Protein 2I0M (pdb70)

Structure (mmCIF, N/CA/C/O backbone):
data_2I0M
#
_entry.id   2I0M
#
_cell.length_a   72.547
_cell.length_b   88.965
_cell.length_c   75.790
_cell.angle_alpha   90.00
_cell.angle_beta   90.00
_cell.angle_gamma   90.00
#
_symmetry.space_group_name_H-M   'C 2 2 21'
#
loop_
_entity.id
_entity.type
_entity.pdbx_description
1 polymer 'Phosphate transport system protein phoU'
2 non-polymer 'ZINC ION'
3 water water
#
loop_
_atom_site.group_PDB
_atom_site.id
_atom_site.type_symbol
_atom_site.label_atom_id
_atom_site.label_alt_id
_atom_site.label_comp_id
_atom_site.label_asym_id
_atom_site.label_entity_id
_atom_site.label_seq_id
_atom_site.pdbx_PDB_ins_code
_atom_site.Cartn_x
_atom_site.Cartn_y
_atom_site.Cartn_z
_atom_site.occupancy
_atom_site.B_iso_or_equiv
_atom_site.auth_seq_id
_atom_site.auth_comp_id
_atom_site.auth_asym_id
_atom_site.auth_atom_id
_atom_site.pdbx_PDB_model_num
ATOM 1 N N . GLN A 1 4 ? 13.869 28.515 42.745 1.00 50.71 4 GLN A N 1
ATOM 2 C CA . GLN A 1 4 ? 13.948 28.948 41.319 1.00 51.06 4 GLN A CA 1
ATOM 3 C C . GLN A 1 4 ? 15.046 29.986 41.111 1.00 50.92 4 GLN A C 1
ATOM 4 O O . GLN A 1 4 ? 15.934 29.797 40.272 1.00 51.19 4 GLN A O 1
ATOM 10 N N . PHE A 1 5 ? 14.984 31.074 41.880 1.00 50.57 5 PHE A N 1
ATOM 11 C CA . PHE A 1 5 ? 16.013 32.112 41.857 1.00 50.06 5 PHE A CA 1
ATOM 12 C C . PHE A 1 5 ? 17.336 31.563 42.391 1.00 49.60 5 PHE A C 1
ATOM 13 O O . PHE A 1 5 ? 18.389 31.766 41.780 1.00 49.20 5 PHE A O 1
ATOM 21 N N . ASP A 1 6 ? 17.262 30.858 43.524 1.00 49.21 6 ASP A N 1
ATOM 22 C CA . ASP A 1 6 ? 18.411 30.157 44.117 1.00 48.86 6 ASP A CA 1
ATOM 23 C C . ASP A 1 6 ? 19.047 29.156 43.156 1.00 48.46 6 ASP A C 1
ATOM 24 O O . ASP A 1 6 ? 20.276 29.019 43.123 1.00 47.99 6 ASP A O 1
ATOM 29 N N . LEU A 1 7 ? 18.205 28.471 42.378 1.00 47.98 7 LEU A N 1
ATOM 30 C CA . LEU A 1 7 ? 18.669 27.569 41.317 1.00 47.91 7 LEU A CA 1
ATOM 31 C C . LEU A 1 7 ? 19.336 28.354 40.179 1.00 47.51 7 LEU A C 1
ATOM 32 O O . LEU A 1 7 ? 20.346 27.922 39.625 1.00 47.38 7 LEU A O 1
ATOM 37 N N . GLU A 1 8 ? 18.767 29.511 39.857 1.00 47.48 8 GLU A N 1
ATOM 38 C CA . GLU A 1 8 ? 19.324 30.439 38.869 1.00 47.49 8 GLU A CA 1
ATOM 39 C C . GLU A 1 8 ? 20.695 31.017 39.267 1.00 47.00 8 GLU A C 1
ATOM 40 O O . GLU A 1 8 ? 21.608 31.105 38.437 1.00 46.97 8 GLU A O 1
ATOM 46 N N . LEU A 1 9 ? 20.826 31.415 40.531 1.00 46.18 9 LEU A N 1
ATOM 47 C CA . LEU A 1 9 ? 22.101 31.880 41.067 1.00 45.69 9 LEU A CA 1
ATOM 48 C C . LEU A 1 9 ? 23.142 30.773 41.002 1.00 45.42 9 LEU A C 1
ATOM 49 O O . LEU A 1 9 ? 24.261 30.985 40.539 1.00 45.62 9 LEU A O 1
ATOM 54 N N . HIS A 1 10 ? 22.753 29.595 41.474 1.00 44.95 10 HIS A N 1
ATOM 55 C CA . HIS A 1 10 ? 23.605 28.420 41.439 1.00 44.49 10 HIS A CA 1
ATOM 56 C C . HIS A 1 10 ? 24.100 28.138 40.025 1.00 44.38 10 HIS A C 1
ATOM 57 O O . HIS A 1 10 ? 25.277 27.840 39.825 1.00 44.05 10 HIS A O 1
ATOM 64 N N . GLU A 1 11 ? 23.196 28.235 39.051 1.00 44.72 11 GLU A N 1
ATOM 65 C CA . GLU A 1 11 ? 23.557 28.075 37.640 1.00 45.00 11 GLU A CA 1
ATOM 66 C C . GLU A 1 11 ? 24.497 29.171 37.156 1.00 44.77 11 GLU A C 1
ATOM 67 O O . GLU A 1 11 ? 25.405 28.903 36.387 1.00 45.09 11 GLU A O 1
ATOM 73 N N . LEU A 1 12 ? 24.284 30.402 37.627 1.00 44.74 12 LEU A N 1
ATOM 74 C CA . LEU A 1 12 ? 25.204 31.508 37.361 1.00 44.19 12 LEU A CA 1
ATOM 75 C C . LEU A 1 12 ? 26.592 31.233 37.943 1.00 43.52 12 LEU A C 1
ATOM 76 O O . LEU A 1 12 ? 27.607 31.513 37.310 1.00 43.63 12 LEU A O 1
ATOM 81 N N . GLU A 1 13 ? 26.642 30.685 39.146 1.00 43.07 13 GLU A N 1
ATOM 82 C CA . GLU A 1 13 ? 27.928 30.278 39.713 1.00 43.06 13 GLU A CA 1
ATOM 83 C C . GLU A 1 13 ? 28.663 29.226 38.856 1.00 42.75 13 GLU A C 1
ATOM 84 O O . GLU A 1 13 ? 29.893 29.250 38.759 1.00 42.81 13 GLU A O 1
ATOM 90 N N . GLN A 1 14 ? 27.912 28.313 38.245 1.00 42.01 14 GLN A N 1
ATOM 91 C CA . GLN A 1 14 ? 28.524 27.261 37.439 1.00 42.28 14 GLN A CA 1
ATOM 92 C C . GLN A 1 14 ? 29.093 27.809 36.138 1.00 42.24 14 GLN A C 1
ATOM 93 O O . GLN A 1 14 ? 30.152 27.349 35.690 1.00 42.51 14 GLN A O 1
ATOM 99 N N . SER A 1 15 ? 28.389 28.775 35.539 1.00 41.76 15 SER A N 1
ATOM 100 C CA . SER A 1 15 ? 28.896 29.507 34.373 1.00 42.05 15 SER A CA 1
ATOM 101 C C . SER A 1 15 ? 30.255 30.133 34.668 1.00 41.52 15 SER A C 1
ATOM 102 O O . SER A 1 15 ? 31.177 30.029 33.862 1.00 42.05 15 SER A O 1
ATOM 105 N N . PHE A 1 16 ? 30.355 30.777 35.830 1.00 41.15 16 PHE A N 1
ATOM 106 C CA . PHE A 1 16 ? 31.568 31.450 36.293 1.00 40.59 16 PHE A CA 1
ATOM 107 C C . PHE A 1 16 ? 32.737 30.480 36.559 1.00 40.69 16 PHE A C 1
ATOM 108 O O . PHE A 1 16 ? 33.864 30.737 36.138 1.00 40.96 16 PHE A O 1
ATOM 116 N N . LEU A 1 17 ? 32.467 29.364 37.237 1.00 40.47 17 LEU A N 1
ATOM 117 C CA . LEU A 1 17 ? 33.478 28.302 37.414 1.00 40.59 17 LEU A CA 1
ATOM 118 C C . LEU A 1 17 ? 33.949 27.690 36.085 1.00 40.43 17 LEU A C 1
ATOM 119 O O . LEU A 1 17 ? 35.153 27.434 35.909 1.00 39.99 17 LEU A O 1
ATOM 124 N N . GLY A 1 18 ? 32.999 27.472 35.166 1.00 40.48 18 GLY A N 1
ATOM 125 C CA . GLY A 1 18 ? 33.301 27.102 33.773 1.00 40.73 18 GLY A CA 1
ATOM 126 C C . GLY A 1 18 ? 34.315 28.055 33.148 1.00 41.25 18 GLY A C 1
ATOM 127 O O . GLY A 1 18 ? 35.330 27.618 32.612 1.00 41.91 18 GLY A O 1
ATOM 128 N N . LEU A 1 19 ? 34.062 29.361 33.251 1.00 40.82 19 LEU A N 1
ATOM 129 C CA . LEU A 1 19 ? 35.007 30.361 32.780 1.00 40.90 19 LEU A CA 1
ATOM 130 C C . LEU A 1 19 ? 36.363 30.218 33.463 1.00 41.23 19 LEU A C 1
ATOM 131 O O . LEU A 1 19 ? 37.388 30.283 32.805 1.00 40.87 19 LEU A O 1
ATOM 136 N N . GLY A 1 20 ? 36.350 30.058 34.790 1.00 41.71 20 GLY A N 1
ATOM 137 C CA . GLY A 1 20 ? 37.571 29.911 35.584 1.00 42.02 20 GLY A CA 1
ATOM 138 C C . GLY A 1 20 ? 38.350 28.646 35.277 1.00 42.56 20 GLY A C 1
ATOM 139 O O . GLY A 1 20 ? 39.580 28.655 35.277 1.00 43.46 20 GLY A O 1
ATOM 140 N N . GLN A 1 21 ? 37.639 27.545 35.042 1.00 42.69 21 GLN A N 1
ATOM 141 C CA . GLN A 1 21 ? 38.255 26.320 34.541 1.00 42.90 21 GLN A CA 1
ATOM 142 C C . GLN A 1 21 ? 38.875 26.532 33.146 1.00 42.41 21 GLN A C 1
ATOM 143 O O . GLN A 1 21 ? 39.965 26.055 32.869 1.00 42.38 21 GLN A O 1
ATOM 149 N N . LEU A 1 22 ? 38.184 27.258 32.276 1.00 42.12 22 LEU A N 1
ATOM 150 C CA . LEU A 1 22 ? 38.758 27.625 30.991 1.00 42.27 22 LEU A CA 1
ATOM 151 C C . LEU A 1 22 ? 40.066 28.418 31.167 1.00 42.20 22 LEU A C 1
ATOM 152 O O . LEU A 1 22 ? 41.060 28.091 30.520 1.00 41.47 22 LEU A O 1
ATOM 157 N N . VAL A 1 23 ? 40.085 29.434 32.042 1.00 42.23 23 VAL A N 1
ATOM 158 C CA . VAL A 1 23 ? 41.355 30.169 32.260 1.00 42.52 23 VAL A CA 1
ATOM 159 C C . VAL A 1 23 ? 42.453 29.375 32.969 1.00 42.36 23 VAL A C 1
ATOM 160 O O . VAL A 1 23 ? 43.624 29.662 32.759 1.00 42.17 23 VAL A O 1
ATOM 164 N N . LEU A 1 24 ? 42.074 28.376 33.772 1.00 42.77 24 LEU A N 1
ATOM 165 C CA . LEU A 1 24 ? 43.056 27.470 34.386 1.00 43.32 24 LEU A CA 1
ATOM 166 C C . LEU A 1 24 ? 43.715 26.595 33.325 1.00 43.77 24 LEU A C 1
ATOM 167 O O . LEU A 1 24 ? 44.931 26.450 33.311 1.00 44.28 24 LEU A O 1
ATOM 172 N N . GLU A 1 25 ? 42.904 26.034 32.435 1.00 44.14 25 GLU A N 1
ATOM 173 C CA . GLU A 1 25 ? 43.407 25.296 31.289 1.00 44.98 25 GLU A CA 1
ATOM 174 C C . GLU A 1 25 ? 44.355 26.099 30.404 1.00 44.48 25 GLU A C 1
ATOM 175 O O . GLU A 1 25 ? 45.418 25.602 30.025 1.00 45.08 25 GLU A O 1
ATOM 181 N N . THR A 1 26 ? 43.986 27.329 30.067 1.00 44.19 26 THR A N 1
ATOM 182 C CA . THR A 1 26 ? 44.838 28.123 29.163 1.00 43.86 26 THR A CA 1
ATOM 183 C C . THR A 1 26 ? 46.128 28.592 29.836 1.00 43.75 26 THR A C 1
ATOM 184 O O . THR A 1 26 ? 47.143 28.736 29.171 1.00 43.69 26 THR A O 1
ATOM 188 N N . ALA A 1 27 ? 46.078 28.796 31.151 1.00 43.44 27 ALA A N 1
ATOM 189 C CA . ALA A 1 27 ? 47.256 29.102 31.946 1.00 43.41 27 ALA A CA 1
ATOM 190 C C . ALA A 1 27 ? 48.222 27.919 31.917 1.00 43.49 27 ALA A C 1
ATOM 191 O O . ALA A 1 27 ? 49.420 28.068 31.660 1.00 43.11 27 ALA A O 1
ATOM 193 N N . SER A 1 28 ? 47.668 26.741 32.183 1.00 44.23 28 SER A N 1
ATOM 194 C CA . SER A 1 28 ? 48.378 25.463 32.056 1.00 45.01 28 SER A CA 1
ATOM 195 C C . SER A 1 28 ? 49.006 25.235 30.664 1.00 44.67 28 SER A C 1
ATOM 196 O O . SER A 1 28 ? 50.197 24.929 30.562 1.00 44.41 28 SER A O 1
ATOM 199 N N . LYS A 1 29 ? 48.196 25.398 29.614 1.00 44.89 29 LYS A N 1
ATOM 200 C CA . LYS A 1 29 ? 48.655 25.415 28.205 1.00 45.02 29 LYS A CA 1
ATOM 201 C C . LYS A 1 29 ? 49.737 26.482 27.914 1.00 44.22 29 LYS A C 1
ATOM 202 O O . LYS A 1 29 ? 50.726 26.191 27.247 1.00 43.97 29 LYS A O 1
ATOM 208 N N . ALA A 1 30 ? 49.544 27.705 28.407 1.00 43.56 30 ALA A N 1
ATOM 209 C CA . ALA A 1 30 ? 50.550 28.778 28.265 1.00 43.73 30 ALA A CA 1
ATOM 210 C C . ALA A 1 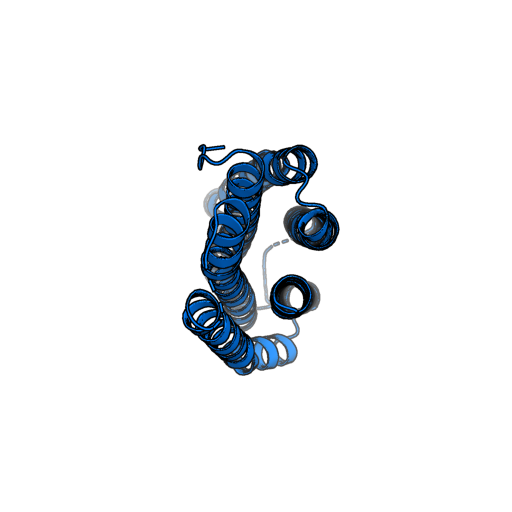30 ? 51.929 28.397 28.809 1.00 43.82 30 ALA A C 1
ATOM 211 O O . ALA A 1 30 ? 52.954 28.677 28.184 1.00 43.57 30 ALA A O 1
ATOM 213 N N . LEU A 1 31 ? 51.937 27.776 29.986 1.00 43.81 31 LEU A N 1
ATOM 214 C CA . LEU A 1 31 ? 53.175 27.424 30.662 1.00 43.53 31 LEU A CA 1
ATOM 215 C C . LEU A 1 31 ? 53.824 26.202 30.061 1.00 43.37 31 LEU A C 1
ATOM 216 O O . LEU A 1 31 ? 55.049 26.104 30.054 1.00 43.96 31 LEU A O 1
ATOM 221 N N . LEU A 1 32 ? 53.006 25.275 29.558 1.00 43.07 32 LEU A N 1
ATOM 222 C CA . LEU A 1 32 ? 53.505 24.150 28.772 1.00 42.75 32 LEU A CA 1
ATOM 223 C C . LEU A 1 32 ? 54.087 24.639 27.451 1.00 42.55 32 LEU A C 1
ATOM 224 O O . LEU A 1 32 ? 55.163 24.193 27.056 1.00 42.97 32 LEU A O 1
ATOM 229 N N . ALA A 1 33 ? 53.390 25.547 26.766 1.00 42.15 33 ALA A N 1
ATOM 230 C CA . ALA A 1 33 ? 53.935 26.132 25.536 1.00 42.25 33 ALA A CA 1
ATOM 231 C C . ALA A 1 33 ? 55.278 26.825 25.786 1.00 42.21 33 ALA A C 1
ATOM 232 O O . ALA A 1 33 ? 56.119 26.870 24.892 1.00 42.68 33 ALA A O 1
ATOM 234 N N . LEU A 1 34 ? 55.472 27.332 27.005 1.00 41.78 34 LEU A N 1
ATOM 235 C CA . LEU A 1 34 ? 56.715 27.987 27.422 1.00 41.67 34 LEU A CA 1
ATOM 236 C C . LEU A 1 34 ? 57.826 26.988 27.733 1.00 41.75 34 LEU A C 1
ATOM 237 O O . LEU A 1 34 ? 58.965 27.201 27.326 1.00 41.72 34 LEU A O 1
ATOM 242 N N . ALA A 1 35 ? 57.500 25.932 28.483 1.00 41.73 35 ALA A N 1
ATOM 243 C CA . ALA A 1 35 ? 58.465 24.889 28.838 1.00 41.93 35 ALA A CA 1
ATOM 244 C C . ALA A 1 35 ? 58.972 24.155 27.603 1.00 42.10 35 ALA A C 1
ATOM 245 O O . ALA A 1 35 ? 60.161 23.864 27.500 1.00 42.13 35 ALA A O 1
ATOM 247 N N . SER A 1 36 ? 58.066 23.868 26.672 1.00 42.33 36 SER A N 1
ATOM 248 C CA . SER A 1 36 ? 58.400 23.102 25.483 1.00 42.67 36 SER A CA 1
ATOM 249 C C . SER A 1 36 ? 58.721 23.970 24.268 1.00 43.05 36 SER A C 1
ATOM 250 O O . SER A 1 36 ? 58.982 23.441 23.188 1.00 43.15 36 SER A O 1
ATOM 253 N N . LYS A 1 37 ? 58.707 25.292 24.441 1.00 43.63 37 LYS A N 1
ATOM 254 C CA . LYS A 1 37 ? 58.972 26.236 23.339 1.00 44.35 37 LYS A CA 1
ATOM 255 C C . LYS A 1 37 ? 58.087 25.973 22.113 1.00 44.63 37 LYS A C 1
ATOM 256 O O . LYS A 1 37 ? 58.544 26.049 20.968 1.00 44.77 37 LYS A O 1
ATOM 262 N N . ASP A 1 38 ? 56.819 25.660 22.372 1.00 44.93 38 ASP A N 1
ATOM 263 C CA . ASP A 1 38 ? 55.862 25.309 21.329 1.00 45.10 38 ASP A CA 1
ATOM 264 C C . ASP A 1 38 ? 55.174 26.570 20.797 1.00 45.34 38 ASP A C 1
ATOM 265 O O . ASP A 1 38 ? 54.115 26.988 21.294 1.00 45.17 38 ASP A O 1
ATOM 270 N N . LYS A 1 39 ? 55.787 27.168 19.778 1.00 45.63 39 LYS A N 1
ATOM 271 C CA . LYS A 1 39 ? 55.300 28.415 19.194 1.00 46.16 39 LYS A CA 1
ATOM 272 C C . LYS A 1 39 ? 53.935 28.278 18.515 1.00 46.41 39 LYS A C 1
ATOM 273 O O . LYS A 1 39 ? 53.199 29.255 18.380 1.00 46.68 39 LYS A O 1
ATOM 279 N N . GLU A 1 40 ? 53.599 27.059 18.111 1.00 46.59 40 GLU A N 1
ATOM 280 C CA . GLU A 1 40 ? 52.308 26.777 17.496 1.00 46.55 40 GLU A CA 1
ATOM 281 C C . GLU A 1 40 ? 51.193 26.762 18.540 1.00 46.19 40 GLU A C 1
ATOM 282 O O . GLU A 1 40 ? 50.120 27.312 18.305 1.00 46.33 40 GLU A O 1
ATOM 288 N N . MET A 1 41 ? 51.461 26.153 19.695 1.00 45.93 41 MET A N 1
ATOM 289 C CA . MET A 1 41 ? 50.514 26.140 20.815 1.00 45.72 41 MET A CA 1
ATOM 290 C C . MET A 1 41 ? 50.299 27.546 21.357 1.00 44.90 41 MET A C 1
ATOM 291 O O . MET A 1 41 ? 49.190 27.892 21.761 1.00 44.95 41 MET A O 1
ATOM 296 N N . ALA A 1 42 ? 51.361 28.350 21.361 1.00 44.05 42 ALA A N 1
ATOM 297 C CA . ALA A 1 42 ? 51.263 29.752 21.738 1.00 43.30 42 ALA A CA 1
ATOM 298 C C . ALA A 1 42 ? 50.260 30.491 20.854 1.00 43.09 42 ALA A C 1
ATOM 299 O O . ALA A 1 42 ? 49.447 31.271 21.361 1.00 42.52 42 ALA A O 1
ATOM 301 N N . GLU A 1 43 ? 50.315 30.228 19.545 1.00 42.53 43 GLU A N 1
ATOM 302 C CA . GLU A 1 43 ? 49.438 30.886 18.569 1.00 42.45 43 GLU A CA 1
ATOM 303 C C . GLU A 1 43 ? 47.962 30.548 18.753 1.00 41.75 43 GLU A C 1
ATOM 304 O O . GLU A 1 43 ? 47.105 31.403 18.578 1.00 41.04 43 GLU A O 1
ATOM 310 N N . LEU A 1 44 ? 47.675 29.288 19.075 1.00 41.73 44 LEU A N 1
ATOM 311 C CA . LEU A 1 44 ? 46.307 28.847 19.347 1.00 41.74 44 LEU A CA 1
ATOM 312 C C . LEU A 1 44 ? 45.773 29.491 20.631 1.00 41.56 44 LEU A C 1
ATOM 313 O O . LEU A 1 44 ? 44.594 29.843 20.709 1.00 41.91 44 LEU A O 1
ATOM 318 N N . ILE A 1 45 ? 46.642 29.679 21.622 1.00 41.20 45 ILE A N 1
ATOM 319 C CA . ILE A 1 45 ? 46.259 30.400 22.849 1.00 40.83 45 ILE A CA 1
ATOM 320 C C . ILE A 1 45 ? 45.872 31.850 22.538 1.00 40.80 45 ILE A C 1
ATOM 321 O O . ILE A 1 45 ? 44.891 32.380 23.086 1.00 41.39 45 ILE A O 1
ATOM 326 N N . ILE A 1 46 ? 46.667 32.493 21.690 1.00 39.98 46 ILE A N 1
ATOM 327 C CA . ILE A 1 46 ? 46.458 33.886 21.353 1.00 39.84 46 ILE A CA 1
ATOM 328 C C . ILE A 1 46 ? 45.112 34.044 20.635 1.00 39.87 46 ILE A C 1
ATOM 329 O O . ILE A 1 46 ? 44.318 34.914 20.977 1.00 39.48 46 ILE A O 1
ATOM 334 N N . ASN A 1 47 ? 44.852 33.167 19.672 1.00 39.93 47 ASN A N 1
ATOM 335 C CA . ASN A 1 47 ? 43.605 33.195 18.918 1.00 40.21 47 ASN A CA 1
ATOM 336 C C . ASN A 1 47 ? 42.339 32.778 19.692 1.00 40.55 47 ASN A C 1
ATOM 337 O O . ASN A 1 47 ? 41.228 33.171 19.322 1.00 40.76 47 ASN A O 1
ATOM 342 N N . LYS A 1 48 ? 42.503 32.002 20.765 1.00 40.61 48 LYS A N 1
ATOM 343 C CA . LYS A 1 48 ? 41.359 31.580 21.572 1.00 40.86 48 LYS A CA 1
ATOM 344 C C . LYS A 1 48 ? 41.015 32.534 22.710 1.00 40.41 48 LYS A C 1
ATOM 345 O O . LYS A 1 48 ? 39.997 32.348 23.384 1.00 40.22 48 LYS A O 1
ATOM 351 N N . ASP A 1 49 ? 41.840 33.561 22.915 1.00 40.04 49 ASP A N 1
ATOM 352 C CA . ASP A 1 49 ? 41.575 34.517 23.989 1.00 40.31 49 ASP A CA 1
ATOM 353 C C . ASP A 1 49 ? 40.175 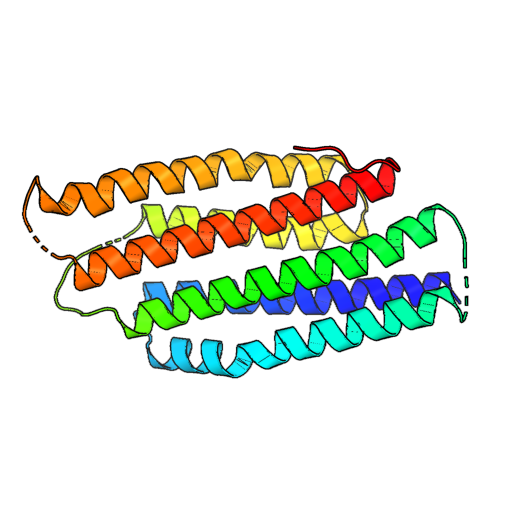35.151 23.909 1.00 40.12 49 ASP A C 1
ATOM 354 O O . ASP A 1 49 ? 39.540 35.344 24.933 1.00 40.38 49 ASP A O 1
ATOM 359 N N . HIS A 1 50 ? 39.691 35.436 22.705 1.00 39.91 50 HIS A N 1
ATOM 360 C CA . HIS A 1 50 ? 38.374 36.063 22.530 1.00 40.38 50 HIS A CA 1
ATOM 361 C C . HIS A 1 50 ? 37.181 35.246 23.053 1.00 39.85 50 HIS A C 1
ATOM 362 O O . HIS A 1 50 ? 36.150 35.822 23.409 1.00 39.76 50 HIS A O 1
ATOM 369 N N . ALA A 1 51 ? 37.315 33.921 23.092 1.00 39.22 51 ALA A N 1
ATOM 370 C CA . ALA A 1 51 ? 36.291 33.081 23.711 1.00 39.18 51 ALA A CA 1
ATOM 371 C C . ALA A 1 51 ? 36.152 33.348 25.228 1.00 38.90 51 ALA A C 1
ATOM 372 O O . ALA A 1 51 ? 35.072 33.187 25.797 1.00 38.89 51 ALA A O 1
ATOM 374 N N . ILE A 1 52 ? 37.233 33.780 25.870 1.00 38.79 52 ILE A N 1
ATOM 375 C CA . ILE A 1 52 ? 37.175 34.153 27.292 1.00 38.75 52 ILE A CA 1
ATOM 376 C C . ILE A 1 52 ? 36.484 35.521 27.441 1.00 39.80 52 ILE A C 1
ATOM 377 O O . ILE A 1 52 ? 35.674 35.726 28.355 1.00 39.67 52 ILE A O 1
ATOM 382 N N . ASN A 1 53 ? 36.791 36.445 26.527 1.00 40.26 53 ASN A N 1
ATOM 383 C CA . ASN A 1 53 ? 36.103 37.722 26.479 1.00 40.56 53 ASN A CA 1
ATOM 384 C C . ASN A 1 53 ? 34.605 37.445 26.314 1.00 41.02 53 ASN A C 1
ATOM 385 O O . ASN A 1 53 ? 33.793 37.910 27.123 1.00 41.35 53 ASN A O 1
ATOM 390 N N . GLN A 1 54 ? 34.261 36.646 25.294 1.00 41.18 54 GLN A N 1
ATOM 391 C CA . GLN A 1 54 ? 32.873 36.236 24.998 1.00 40.85 54 GLN A CA 1
ATOM 392 C C . GLN A 1 54 ? 32.138 35.610 26.180 1.00 41.26 54 GLN A C 1
ATOM 393 O O . GLN A 1 54 ? 30.968 35.933 26.422 1.00 41.16 54 GLN A O 1
ATOM 399 N N . GLY A 1 55 ? 32.825 34.721 26.898 1.00 41.36 55 GLY A N 1
ATOM 400 C CA . GLY A 1 55 ? 32.252 34.026 28.045 1.00 42.26 55 GLY A CA 1
ATOM 401 C C . GLY A 1 55 ? 31.947 34.975 29.189 1.00 43.09 55 GLY A C 1
ATOM 402 O O . GLY A 1 55 ? 30.952 34.810 29.897 1.00 43.18 55 GLY A O 1
ATOM 403 N N . GLN A 1 56 ? 32.825 35.961 29.365 1.00 43.39 56 GLN A N 1
ATOM 404 C CA . GLN A 1 56 ? 32.660 37.019 30.339 1.00 43.87 56 GLN A CA 1
ATOM 405 C C . GLN A 1 56 ? 31.437 37.885 30.028 1.00 44.23 56 GLN A C 1
ATOM 406 O O . GLN A 1 56 ? 30.675 38.225 30.932 1.00 44.59 56 GLN A O 1
ATOM 412 N N . SER A 1 57 ? 31.241 38.235 28.755 1.00 44.03 57 SER A N 1
ATOM 413 C CA . SER A 1 57 ? 30.129 39.101 28.402 1.00 43.95 57 SER A CA 1
ATOM 414 C C . SER A 1 57 ? 28.805 38.373 28.631 1.00 43.66 57 SER A C 1
ATOM 415 O O . SER A 1 57 ? 27.848 38.963 29.133 1.00 43.71 57 SER A O 1
ATOM 418 N N . ALA A 1 58 ? 28.771 37.088 28.287 1.00 43.33 58 ALA A N 1
ATOM 419 C CA . ALA A 1 58 ? 27.601 36.244 28.516 1.00 43.34 58 ALA A CA 1
ATOM 420 C C . ALA A 1 58 ? 27.212 36.247 29.992 1.00 43.46 58 ALA A C 1
ATOM 421 O O . ALA A 1 58 ? 26.052 36.491 30.337 1.00 43.13 58 ALA A O 1
ATOM 423 N N . ILE A 1 59 ? 28.203 36.011 30.854 1.00 43.75 59 ILE A N 1
ATOM 424 C CA . ILE A 1 59 ? 28.016 36.011 32.309 1.00 43.92 59 ILE A CA 1
ATOM 425 C C . ILE A 1 59 ? 27.592 37.378 32.834 1.00 44.47 59 ILE A C 1
ATOM 426 O O . ILE A 1 59 ? 26.577 37.474 33.543 1.00 44.81 59 ILE A O 1
ATOM 431 N N . GLU A 1 60 ? 28.363 38.421 32.487 1.00 44.66 60 GLU A N 1
ATOM 432 C CA . GLU A 1 60 ? 27.996 39.832 32.759 1.00 44.97 60 GLU A CA 1
ATOM 433 C C . GLU A 1 60 ? 26.534 40.137 32.448 1.00 45.00 60 GLU A C 1
ATOM 434 O O . GLU A 1 60 ? 25.871 40.844 33.210 1.00 44.72 60 GLU A O 1
ATOM 440 N N . LEU A 1 61 ? 26.052 39.597 31.327 1.00 45.39 61 LEU A N 1
ATOM 441 C CA . LEU A 1 61 ? 24.713 39.888 30.820 1.00 46.30 61 LEU A CA 1
ATOM 442 C C . LEU A 1 61 ? 23.599 39.161 31.555 1.00 46.38 61 LEU A C 1
ATOM 443 O O . LEU A 1 61 ? 22.554 39.765 31.830 1.00 46.73 61 LEU A O 1
ATOM 448 N N . THR A 1 62 ? 23.806 37.881 31.870 1.00 46.42 62 THR A N 1
ATOM 449 C CA . THR A 1 62 ? 22.826 37.152 32.680 1.00 46.49 62 THR A CA 1
ATOM 450 C C . THR A 1 62 ? 22.837 37.629 34.146 1.00 47.02 62 THR A C 1
ATOM 451 O O . THR A 1 62 ? 21.815 37.566 34.820 1.00 46.80 62 THR A O 1
ATOM 455 N N . CYS A 1 63 ? 23.983 38.117 34.620 1.00 47.76 63 CYS A N 1
ATOM 456 C CA . CYS A 1 63 ? 24.058 38.830 35.907 1.00 48.82 63 CYS A CA 1
ATOM 457 C C . CYS A 1 63 ? 23.165 40.069 35.872 1.00 49.94 63 CYS A C 1
ATOM 458 O O . CYS A 1 63 ? 22.215 40.184 36.657 1.00 50.31 63 CYS A O 1
ATOM 461 N N . ALA A 1 64 ? 23.469 40.983 34.949 1.00 51.13 64 ALA A N 1
ATOM 462 C CA . ALA A 1 64 ? 22.739 42.251 34.822 1.00 52.35 64 ALA A CA 1
ATOM 463 C C . ALA A 1 64 ? 21.231 42.039 34.715 1.00 53.19 64 ALA A C 1
ATOM 464 O O . ALA A 1 64 ? 20.462 42.753 35.347 1.00 53.49 64 ALA A O 1
ATOM 466 N N . ARG A 1 65 ? 20.816 41.042 33.939 1.00 54.41 65 ARG A N 1
ATOM 467 C CA . ARG A 1 65 ? 19.403 40.721 33.823 1.00 55.74 65 ARG A CA 1
ATOM 468 C C . ARG A 1 65 ? 18.847 40.000 35.057 1.00 56.49 65 ARG A C 1
ATOM 469 O O . ARG A 1 65 ? 17.643 40.063 35.314 1.00 56.73 65 ARG A O 1
ATOM 477 N N . LEU A 1 66 ? 19.700 39.308 35.813 1.00 57.29 66 LEU A N 1
ATOM 478 C CA . LEU A 1 66 ? 19.200 38.543 36.961 1.00 58.01 66 LEU A CA 1
ATOM 479 C C . LEU A 1 66 ? 18.703 39.423 38.083 1.00 58.49 66 LEU A C 1
ATOM 480 O O . LEU A 1 66 ? 17.748 39.073 38.774 1.00 58.67 66 LEU A O 1
ATOM 485 N N . LEU A 1 67 ? 19.345 40.573 38.251 1.00 59.15 67 LEU A N 1
ATOM 486 C CA . LEU A 1 67 ? 18.912 41.529 39.250 1.00 59.92 67 LEU A CA 1
ATOM 487 C C . LEU A 1 67 ? 17.410 41.872 39.125 1.00 60.65 67 LEU A C 1
ATOM 488 O O . LEU A 1 67 ? 16.737 42.105 40.139 1.00 61.14 67 LEU A O 1
ATOM 493 N N . ALA A 1 68 ? 16.886 41.878 37.894 1.00 61.12 68 ALA A N 1
ATOM 494 C CA . ALA A 1 68 ? 15.479 42.246 37.642 1.00 61.53 68 ALA A CA 1
ATOM 495 C C . ALA A 1 68 ? 14.471 41.103 37.835 1.00 61.77 68 ALA A C 1
ATOM 496 O O . ALA A 1 68 ? 13.566 41.218 38.660 1.00 61.77 68 ALA A O 1
ATOM 498 N N . LEU A 1 69 ? 14.627 40.017 37.076 1.00 62.08 69 LEU A N 1
ATOM 499 C CA . LEU A 1 69 ? 13.755 38.839 37.186 1.00 62.36 69 LEU A CA 1
ATOM 500 C C . LEU A 1 69 ? 13.770 38.241 38.592 1.00 62.43 69 LEU A C 1
ATOM 501 O O . LEU A 1 69 ? 14.811 38.205 39.252 1.00 62.54 69 LEU A O 1
ATOM 506 N N . PRO A 1 72 ? 17.711 40.816 44.230 1.00 64.61 72 PRO A N 1
ATOM 507 C CA . PRO A 1 72 ? 16.617 41.500 44.918 1.00 64.49 72 PRO A CA 1
ATOM 508 C C . PRO A 1 72 ? 16.730 41.515 46.451 1.00 64.31 72 PRO A C 1
ATOM 509 O O . PRO A 1 72 ? 15.904 42.160 47.115 1.00 64.53 72 PRO A O 1
ATOM 513 N N . GLN A 1 73 ? 17.733 40.829 47.009 1.00 63.72 73 GLN A N 1
ATOM 514 C CA . GLN A 1 73 ? 18.032 40.957 48.447 1.00 63.17 73 GLN A CA 1
ATOM 515 C C . GLN A 1 73 ? 19.523 40.864 48.806 1.00 62.50 73 GLN A C 1
ATOM 516 O O . GLN A 1 73 ? 20.360 40.614 47.941 1.00 62.68 73 GLN A O 1
ATOM 522 N N . VAL A 1 74 ? 19.816 41.042 50.096 1.00 61.57 74 VAL A N 1
ATOM 523 C CA . VAL A 1 74 ? 21.168 41.280 50.645 1.00 60.51 74 VAL A CA 1
ATOM 524 C C . VAL A 1 74 ? 22.324 40.396 50.136 1.00 59.64 74 VAL A C 1
ATOM 525 O O . VAL A 1 74 ? 23.119 40.838 49.310 1.00 59.32 74 VAL A O 1
ATOM 529 N N . SER A 1 75 ? 22.414 39.164 50.637 1.00 58.66 75 SER A N 1
ATOM 530 C CA . SER A 1 75 ? 23.482 38.230 50.270 1.00 57.87 75 SER A CA 1
ATOM 531 C C . SER A 1 75 ? 23.476 37.833 48.795 1.00 56.91 75 SER A C 1
ATOM 532 O O . SER A 1 75 ? 24.502 37.416 48.255 1.00 56.80 75 SER A O 1
ATOM 535 N N . ASP A 1 76 ? 22.319 37.950 48.155 1.00 55.61 76 ASP A N 1
ATOM 536 C CA . ASP A 1 76 ? 22.174 37.563 46.758 1.00 54.64 76 ASP A CA 1
ATOM 537 C C . ASP A 1 76 ? 22.673 38.698 45.890 1.00 53.65 76 ASP A C 1
ATOM 538 O O . ASP A 1 76 ? 23.097 38.500 44.755 1.00 53.52 76 ASP A O 1
ATOM 543 N N . LEU A 1 77 ? 22.621 39.896 46.453 1.00 52.40 77 LEU A N 1
ATOM 544 C CA . LEU A 1 77 ? 23.083 41.089 45.784 1.00 51.14 77 LEU A CA 1
ATOM 545 C C . LEU A 1 77 ? 24.606 41.086 45.760 1.00 49.67 77 LEU A C 1
ATOM 546 O O . LEU A 1 77 ? 25.227 41.285 44.719 1.00 49.13 77 LEU A O 1
ATOM 551 N N . ARG A 1 78 ? 25.190 40.835 46.926 1.00 48.41 78 ARG A N 1
ATOM 552 C CA . ARG A 1 78 ? 26.628 40.665 47.070 1.00 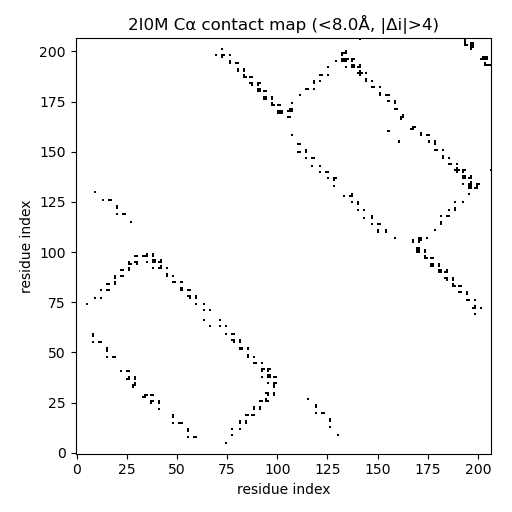47.13 78 ARG A CA 1
ATOM 553 C C . ARG A 1 78 ? 27.123 39.557 46.160 1.00 45.68 78 ARG A C 1
ATOM 554 O O . ARG A 1 78 ? 28.233 39.628 45.639 1.00 45.67 78 ARG A O 1
ATOM 562 N N . PHE A 1 79 ? 26.284 38.551 45.955 1.00 44.21 79 PHE A N 1
ATOM 563 C CA . PHE A 1 79 ? 26.660 37.403 45.154 1.00 43.12 79 PHE A CA 1
ATOM 564 C C . PHE A 1 79 ? 26.805 37.773 43.691 1.00 42.26 79 PHE A C 1
ATOM 565 O O . PHE A 1 79 ? 27.861 37.603 43.132 1.00 41.43 79 PHE A O 1
ATOM 573 N N . VAL A 1 80 ? 25.732 38.272 43.084 1.00 42.15 80 VAL A N 1
ATOM 574 C CA . VAL A 1 80 ? 25.735 38.664 41.674 1.00 42.01 80 VAL A CA 1
ATOM 575 C C . VAL A 1 80 ? 26.845 39.714 41.388 1.00 42.47 80 VAL A C 1
ATOM 576 O O . VAL A 1 80 ? 27.514 39.647 40.347 1.00 41.86 80 VAL A O 1
ATOM 580 N N . ILE A 1 81 ? 27.053 40.644 42.326 1.00 42.34 81 ILE A N 1
ATOM 581 C CA . ILE A 1 81 ? 28.122 41.648 42.216 1.00 43.32 81 ILE A CA 1
ATOM 582 C C . ILE A 1 81 ? 29.499 40.975 42.226 1.00 43.37 81 ILE A C 1
ATOM 583 O O . ILE A 1 81 ? 30.412 41.403 41.534 1.00 43.71 81 ILE A O 1
ATOM 588 N N . SER A 1 82 ? 29.631 39.907 43.004 1.00 43.42 82 SER A N 1
ATOM 589 C CA . SER A 1 82 ? 30.875 39.158 43.100 1.00 43.52 82 SER A CA 1
ATOM 590 C C . SER A 1 82 ? 31.196 38.400 41.812 1.00 43.18 82 SER A C 1
ATOM 591 O O . SER A 1 82 ? 32.346 38.300 41.432 1.00 42.73 82 SER A O 1
ATOM 594 N N . ILE A 1 83 ? 30.177 37.842 41.168 1.00 43.67 83 ILE A N 1
ATOM 595 C CA . ILE A 1 83 ? 30.347 37.140 39.901 1.00 44.26 83 ILE A CA 1
ATOM 596 C C . ILE A 1 83 ? 30.752 38.142 38.800 1.00 44.95 83 ILE A C 1
ATOM 597 O O . ILE A 1 83 ? 31.709 37.901 38.065 1.00 44.74 83 ILE A O 1
ATOM 602 N N . MET A 1 84 ? 30.059 39.278 38.732 1.00 46.10 84 MET A N 1
ATOM 603 C CA . MET A 1 84 ? 30.343 40.317 37.733 1.00 47.76 84 MET A CA 1
ATOM 604 C C . MET A 1 84 ? 31.772 40.806 37.842 1.00 47.38 84 MET A C 1
ATOM 605 O O . MET A 1 84 ? 32.487 40.887 36.854 1.00 47.48 84 MET A O 1
ATOM 610 N N . SER A 1 85 ? 32.186 41.091 39.068 1.00 47.68 85 SER A N 1
ATOM 611 C CA . SER A 1 85 ? 33.526 41.571 39.352 1.00 47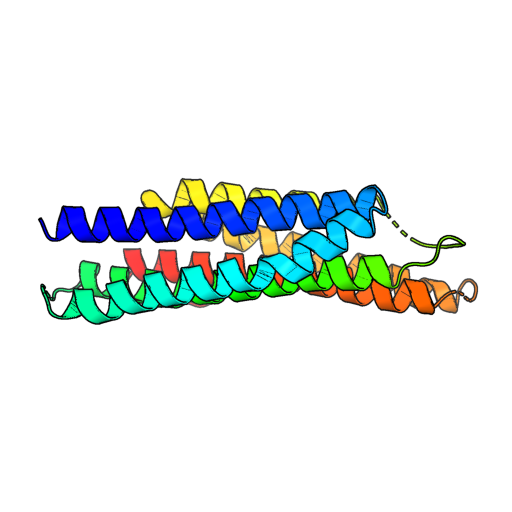.66 85 SER A CA 1
ATOM 612 C C . SER A 1 85 ? 34.586 40.495 39.123 1.00 47.21 85 SER A C 1
ATOM 613 O O . SER A 1 85 ? 35.645 40.779 38.599 1.00 47.69 85 SER A O 1
ATOM 616 N N . SER A 1 86 ? 34.296 39.258 39.509 1.00 46.36 86 SER A N 1
ATOM 617 C CA . SER A 1 86 ? 35.261 38.186 39.398 1.00 46.32 86 SER A CA 1
ATOM 618 C C . SER A 1 86 ? 35.435 37.665 37.962 1.00 46.49 86 SER A C 1
ATOM 619 O O . SER A 1 86 ? 36.515 37.217 37.592 1.00 46.03 86 SER A O 1
ATOM 622 N N . CYS A 1 87 ? 34.385 37.711 37.149 1.00 46.94 87 CYS A N 1
ATOM 623 C CA . CYS A 1 87 ? 34.522 37.176 35.787 1.00 47.38 87 CYS A CA 1
ATOM 624 C C . CYS A 1 87 ? 35.432 38.088 34.939 1.00 46.50 87 CYS A C 1
ATOM 625 O O . CYS A 1 87 ? 36.226 37.613 34.133 1.00 46.54 87 CYS A O 1
ATOM 628 N N . SER A 1 88 ? 35.345 39.389 35.197 1.00 46.03 88 SER A N 1
ATOM 629 C CA . SER A 1 88 ? 36.284 40.400 34.700 1.00 45.54 88 SER A CA 1
ATOM 630 C C . SER A 1 88 ? 37.765 40.192 35.079 1.00 44.76 88 SER A C 1
ATOM 631 O O . SER A 1 88 ? 38.654 40.353 34.241 1.00 44.65 88 SER A O 1
ATOM 634 N N . ASP A 1 89 ? 38.028 39.876 36.339 1.00 44.34 89 ASP A N 1
ATOM 635 C CA . ASP A 1 89 ? 39.379 39.552 36.798 1.00 44.37 89 ASP A CA 1
ATOM 636 C C . ASP A 1 89 ? 39.897 38.303 36.063 1.00 44.11 89 ASP A C 1
ATOM 637 O O . ASP A 1 89 ? 41.087 38.178 35.757 1.00 43.04 89 ASP A O 1
ATOM 642 N N . LEU A 1 90 ? 38.969 37.391 35.785 1.00 43.76 90 LEU A N 1
ATOM 643 C CA . LEU A 1 90 ? 39.250 36.158 35.110 1.00 43.73 90 LEU A CA 1
ATOM 644 C C . LEU A 1 90 ? 39.638 36.435 33.648 1.00 43.62 90 LEU A C 1
ATOM 645 O O . LEU A 1 90 ? 40.630 35.890 33.173 1.00 43.38 90 LEU A O 1
ATOM 650 N N . GLU A 1 91 ? 38.911 37.302 32.938 1.00 43.72 91 GLU A N 1
ATOM 651 C CA . GLU A 1 91 ? 39.379 37.642 31.583 1.00 43.55 91 GLU A CA 1
ATOM 652 C C . GLU A 1 91 ? 40.698 38.406 31.531 1.00 43.10 91 GLU A C 1
ATOM 653 O O . GLU A 1 91 ? 41.419 38.324 30.53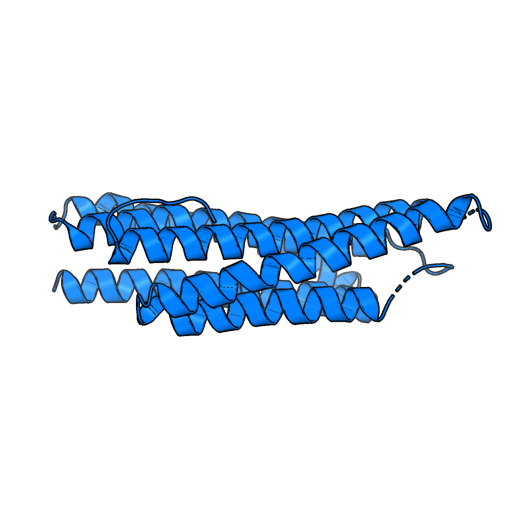9 1.00 42.91 91 GLU A O 1
ATOM 659 N N . ARG A 1 92 ? 41.039 39.103 32.616 1.00 42.61 92 ARG A N 1
ATOM 660 C CA . ARG A 1 92 ? 42.350 39.763 32.690 1.00 42.09 92 ARG A CA 1
ATOM 661 C C . ARG A 1 92 ? 43.439 38.726 32.971 1.00 41.09 92 ARG A C 1
ATOM 662 O O . ARG A 1 92 ? 44.518 38.781 32.386 1.00 41.23 92 ARG A O 1
ATOM 670 N N . MET A 1 93 ? 43.132 37.765 33.835 1.00 40.13 93 MET A N 1
ATOM 671 C CA . MET A 1 93 ? 43.983 36.566 34.007 1.00 38.34 93 MET A CA 1
ATOM 672 C C . MET A 1 93 ? 44.281 35.896 32.657 1.00 39.20 93 MET A C 1
ATOM 673 O O . MET A 1 93 ? 45.446 35.745 32.279 1.00 39.19 93 MET A O 1
ATOM 678 N N . GLY A 1 94 ? 43.220 35.542 31.930 1.00 39.64 94 GLY A N 1
ATOM 679 C CA . GLY A 1 94 ? 43.293 35.109 30.527 1.00 39.67 94 GLY A CA 1
ATOM 680 C C . GLY A 1 94 ? 44.198 35.918 29.601 1.00 39.70 94 GLY A C 1
ATOM 681 O O . GLY A 1 94 ? 45.018 35.350 28.899 1.00 40.33 94 GLY A O 1
ATOM 682 N N . ASP A 1 95 ? 44.056 37.240 29.582 1.00 39.64 95 ASP A N 1
ATOM 683 C CA . ASP A 1 95 ? 44.923 38.103 28.746 1.00 38.86 95 ASP A CA 1
ATOM 684 C C . ASP A 1 95 ? 46.422 37.945 29.079 1.00 38.84 95 ASP A C 1
ATOM 685 O O . ASP A 1 95 ? 47.268 38.019 28.201 1.00 38.99 95 ASP A O 1
ATOM 690 N N . HIS A 1 96 ? 46.733 37.739 30.353 1.00 38.63 96 HIS A N 1
ATOM 691 C CA . HIS A 1 96 ? 48.109 37.624 30.822 1.00 38.69 96 HIS A CA 1
ATOM 692 C C . HIS A 1 96 ? 48.696 36.268 30.476 1.00 38.61 96 HIS A C 1
ATOM 693 O O . HIS A 1 96 ? 49.911 36.131 30.337 1.00 38.95 96 HIS A O 1
ATOM 700 N N . MET A 1 97 ? 47.824 35.278 30.315 1.00 37.78 97 MET A N 1
ATOM 701 C CA . MET A 1 97 ? 48.222 33.999 29.776 1.00 37.21 97 MET A CA 1
ATOM 702 C C . MET A 1 97 ? 48.449 34.065 28.244 1.00 37.96 97 MET A C 1
ATOM 703 O O . MET A 1 97 ? 49.377 33.425 27.734 1.00 38.12 97 MET A O 1
ATOM 708 N N . ALA A 1 98 ? 47.628 34.836 27.523 1.00 37.79 98 ALA A N 1
ATOM 709 C CA . ALA A 1 98 ? 47.889 35.131 26.103 1.00 38.27 98 ALA A CA 1
ATOM 710 C C . ALA A 1 98 ? 49.169 35.941 25.944 1.00 38.53 98 ALA A C 1
ATOM 711 O O . ALA A 1 98 ? 49.873 35.792 24.942 1.00 39.41 98 ALA A O 1
ATOM 713 N N . GLY A 1 99 ? 49.453 36.800 26.926 1.00 38.42 99 GLY A N 1
ATOM 714 C CA . GLY A 1 99 ? 50.669 37.610 26.950 1.00 38.21 99 GLY A CA 1
ATOM 715 C C . GLY A 1 99 ? 51.925 36.763 27.021 1.00 38.38 99 GLY A C 1
ATOM 716 O O . GLY A 1 99 ? 52.878 37.022 26.299 1.00 38.97 99 GLY A O 1
ATOM 717 N N . ILE A 1 100 ? 51.904 35.734 27.871 1.00 38.15 100 ILE A N 1
ATOM 718 C CA . ILE A 1 100 ? 52.990 34.743 27.977 1.00 37.37 100 ILE A CA 1
ATOM 719 C C . ILE A 1 100 ? 53.180 33.965 26.663 1.00 37.68 100 ILE A C 1
ATOM 720 O O . ILE A 1 100 ? 54.308 33.693 26.231 1.00 36.91 100 ILE A O 1
ATOM 725 N N . ALA A 1 101 ? 52.065 33.617 26.035 1.00 37.99 101 ALA A N 1
ATOM 726 C CA . ALA A 1 101 ? 52.099 32.975 24.736 1.00 38.62 101 ALA A CA 1
ATOM 727 C C . ALA A 1 101 ? 52.753 33.872 23.689 1.00 38.72 101 ALA A C 1
ATOM 728 O O . ALA A 1 101 ? 53.514 33.379 22.871 1.00 39.23 101 ALA A O 1
ATOM 730 N N . LYS A 1 102 ? 52.483 35.180 23.729 1.00 39.16 102 LYS A N 1
ATOM 731 C CA . LYS A 1 102 ? 53.136 36.136 22.818 1.00 39.59 102 LYS A CA 1
ATOM 732 C C . LYS A 1 102 ? 54.643 36.248 23.058 1.00 39.51 102 LYS A C 1
ATOM 733 O O . LYS A 1 102 ? 55.418 36.312 22.109 1.00 39.49 102 LYS A O 1
ATOM 739 N N . ALA A 1 103 ? 55.052 36.270 24.324 1.00 39.52 103 ALA A N 1
ATOM 740 C CA . ALA A 1 103 ? 56.472 36.292 24.668 1.00 39.66 103 ALA A CA 1
ATOM 741 C C . ALA A 1 103 ? 57.209 35.030 24.180 1.00 39.98 103 ALA A C 1
ATOM 742 O O . ALA A 1 103 ? 58.388 35.094 23.855 1.00 40.19 103 ALA A O 1
ATOM 744 N N . VAL A 1 104 ? 56.505 33.897 24.133 1.00 40.30 104 VAL A N 1
ATOM 745 C CA . VAL A 1 104 ? 57.060 32.635 23.640 1.00 40.62 104 VAL A CA 1
ATOM 746 C C . VAL A 1 104 ? 57.382 32.716 22.147 1.00 41.27 104 VAL A C 1
ATOM 747 O O . VAL A 1 104 ? 58.304 32.058 21.677 1.00 41.72 104 VAL A O 1
ATOM 751 N N . LEU A 1 105 ? 56.628 33.531 21.413 1.00 42.03 105 LEU A N 1
ATOM 752 C CA . LEU A 1 105 ? 56.860 33.736 19.977 1.00 42.56 105 LEU A CA 1
ATOM 753 C C . LEU A 1 105 ? 58.083 34.614 19.718 1.00 42.92 105 LEU A C 1
ATOM 754 O O . LEU A 1 105 ? 58.643 34.606 18.623 1.00 43.18 105 LEU A O 1
ATOM 759 N N . GLN A 1 106 ? 58.484 35.367 20.732 1.00 43.49 106 GLN A N 1
ATOM 760 C CA . GLN A 1 106 ? 59.600 36.291 20.627 1.00 44.26 106 GLN A CA 1
ATOM 761 C C . GLN A 1 106 ? 60.893 35.656 21.129 1.00 44.86 106 GLN A C 1
ATOM 762 O O . GLN A 1 106 ? 61.978 36.240 20.997 1.00 44.78 106 GLN A O 1
ATOM 768 N N . LEU A 1 107 ? 60.774 34.455 21.693 1.00 45.57 107 LEU A N 1
ATOM 769 C CA . LEU A 1 107 ? 61.935 33.740 22.205 1.00 46.57 107 LEU A CA 1
ATOM 770 C C . LEU A 1 107 ? 62.819 33.178 21.088 1.00 47.50 107 LEU A C 1
ATOM 771 O O . LEU A 1 107 ? 62.331 32.611 20.107 1.00 47.28 107 LEU A O 1
ATOM 776 N N . LYS A 1 108 ? 64.124 33.362 21.254 1.00 48.92 108 LYS A N 1
ATOM 777 C CA . LYS A 1 108 ? 65.119 32.830 20.328 1.00 50.49 108 LYS A CA 1
ATOM 778 C C . LYS A 1 108 ? 65.944 31.763 21.029 1.00 51.57 108 LYS A C 1
ATOM 779 O O . LYS A 1 108 ? 66.285 31.894 22.209 1.00 51.49 108 LYS A O 1
ATOM 785 N N . GLU A 1 109 ? 66.252 30.702 20.293 1.00 53.21 109 GLU A N 1
ATOM 786 C CA . GLU A 1 109 ? 67.043 29.604 20.817 1.00 54.78 109 GLU A CA 1
ATOM 787 C C . GLU A 1 109 ? 67.970 29.055 19.745 1.00 55.85 109 GLU A C 1
ATOM 788 O O . GLU A 1 109 ? 67.503 28.330 18.864 1.00 56.13 109 GLU A O 1
ATOM 794 N N . ASN A 1 110 ? 69.265 29.398 19.768 1.00 57.17 110 ASN A N 1
ATOM 795 C CA . ASN A 1 110 ? 69.896 30.438 20.621 1.00 58.26 110 ASN A CA 1
ATOM 796 C C . ASN A 1 110 ? 69.842 30.312 22.164 1.00 59.01 110 ASN A C 1
ATOM 797 O O . ASN A 1 110 ? 69.597 29.222 22.700 1.00 59.25 110 ASN A O 1
ATOM 802 N N . GLN A 1 111 ? 70.089 31.430 22.852 1.00 59.74 111 GLN A N 1
ATOM 803 C CA . GLN A 1 111 ? 70.313 31.467 24.306 1.00 60.42 111 GLN A CA 1
ATOM 804 C C . GLN A 1 111 ? 70.090 32.907 24.816 1.00 60.73 111 GLN A C 1
ATOM 805 O O . GLN A 1 111 ? 70.167 33.838 24.015 1.00 60.96 111 GLN A O 1
ATOM 811 N N . LEU A 1 112 ? 69.824 33.128 26.112 1.00 61.06 112 LEU A N 1
ATOM 812 C CA . LEU A 1 112 ? 69.697 32.109 27.171 1.00 61.31 112 LEU A CA 1
ATOM 813 C C . LEU A 1 112 ? 68.598 32.502 28.171 1.00 61.32 112 LEU A C 1
ATOM 814 O O . LEU A 1 112 ? 67.973 33.557 28.028 1.00 61.38 112 LEU A O 1
ATOM 819 N N . ALA A 1 113 ? 68.375 31.650 29.174 1.00 61.30 113 ALA A N 1
ATOM 820 C CA . ALA A 1 113 ? 67.352 31.873 30.201 1.00 61.18 113 ALA A CA 1
ATOM 821 C C . ALA A 1 113 ? 67.732 32.979 31.181 1.00 61.04 113 ALA A C 1
ATOM 822 O O . ALA A 1 113 ? 66.915 33.402 32.006 1.00 60.99 113 ALA A O 1
ATOM 824 N N . GLU A 1 116 ? 65.072 29.063 34.905 1.00 40.97 116 GLU A N 1
ATOM 825 C CA . GLU A 1 116 ? 64.096 28.163 34.294 1.00 40.76 116 GLU A CA 1
ATOM 826 C C . GLU A 1 116 ? 63.221 27.429 35.323 1.00 40.03 116 GLU A C 1
ATOM 827 O O . GLU A 1 116 ? 61.992 27.539 35.286 1.00 39.72 116 GLU A O 1
ATOM 833 N N . GLU A 1 117 ? 63.858 26.678 36.223 1.00 39.02 117 GLU A N 1
ATOM 834 C CA . GLU A 1 117 ? 63.146 25.927 37.259 1.00 38.14 117 GLU A CA 1
ATOM 835 C C . GLU A 1 117 ? 62.432 26.788 38.314 1.00 38.01 117 GLU A C 1
ATOM 836 O O . GLU A 1 117 ? 61.328 26.446 38.754 1.00 37.44 117 GLU A O 1
ATOM 842 N N . GLN A 1 118 ? 63.052 27.899 38.705 1.00 38.00 118 GLN A N 1
ATOM 843 C CA . GLN A 1 118 ? 62.382 28.916 39.534 1.00 38.40 118 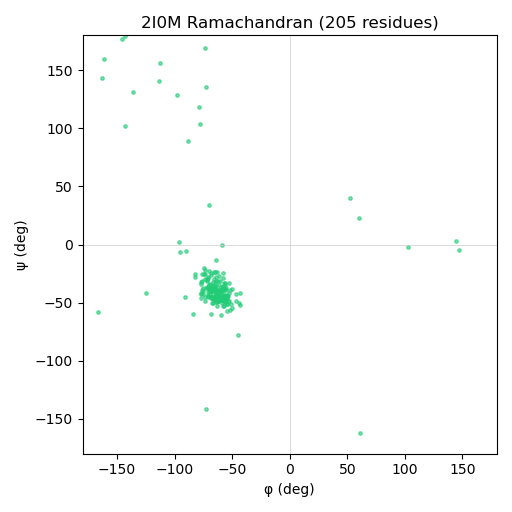GLN A CA 1
ATOM 844 C C . GLN A 1 118 ? 61.094 29.428 38.877 1.00 38.11 118 GLN A C 1
ATOM 845 O O . GLN A 1 118 ? 60.056 29.571 39.529 1.00 38.29 118 GLN A O 1
ATOM 851 N N . LEU A 1 119 ? 61.177 29.683 37.577 1.00 37.82 119 LEU A N 1
ATOM 852 C CA . LEU A 1 119 ? 60.045 30.093 36.764 1.00 37.55 119 LEU A CA 1
ATOM 853 C C . LEU A 1 119 ? 58.921 29.046 36.727 1.00 37.04 119 LEU A C 1
ATOM 854 O O . LEU A 1 119 ? 57.732 29.395 36.783 1.00 36.73 119 LEU A O 1
ATOM 859 N N . HIS A 1 120 ? 59.316 27.773 36.613 1.00 36.36 120 HIS A N 1
ATOM 860 C CA . HIS A 1 120 ? 58.414 26.621 36.692 1.00 36.00 120 HIS A CA 1
ATOM 861 C C . HIS A 1 120 ? 57.708 26.622 38.044 1.00 35.59 120 HIS A C 1
ATOM 862 O O . HIS A 1 120 ? 56.532 26.296 38.135 1.00 35.33 120 HIS A O 1
ATOM 869 N N . GLN A 1 121 ? 58.442 26.980 39.095 1.00 35.76 121 GLN A N 1
ATOM 870 C CA . GLN A 1 121 ? 57.899 26.998 40.450 1.00 35.83 121 GLN A CA 1
ATOM 871 C C . GLN A 1 121 ? 56.902 28.126 40.648 1.00 35.59 121 GLN A C 1
ATOM 872 O O . GLN A 1 121 ? 55.833 27.908 41.210 1.00 35.48 121 GLN A O 1
ATOM 878 N N . MET A 1 122 ? 57.252 29.323 40.174 1.00 35.41 122 MET A N 1
ATOM 879 C CA . MET A 1 122 ? 56.346 30.463 40.192 1.00 33.98 122 MET A CA 1
ATOM 880 C C . MET A 1 122 ? 55.088 30.096 39.420 1.00 35.86 122 MET A C 1
ATOM 881 O O . MET A 1 122 ? 53.968 30.438 39.831 1.00 35.58 122 MET A O 1
ATOM 886 N N . GLY A 1 123 ? 55.278 29.383 38.308 1.00 36.50 123 GLY A N 1
ATOM 887 C CA . GLY A 1 123 ? 54.165 28.936 37.475 1.00 37.70 123 GLY A CA 1
ATOM 888 C C . GLY A 1 123 ? 53.259 27.935 38.164 1.00 38.69 123 GLY A C 1
ATOM 889 O O . GLY A 1 123 ? 52.037 28.081 38.132 1.00 39.47 123 GLY A O 1
ATOM 890 N N . LYS A 1 124 ? 53.864 26.922 38.785 1.00 39.63 124 LYS A N 1
ATOM 891 C CA . LYS A 1 124 ? 53.161 25.873 39.537 1.00 40.19 124 LYS A CA 1
ATOM 892 C C . LYS A 1 124 ? 52.332 26.455 40.705 1.00 40.67 124 LYS A C 1
ATOM 893 O O . LYS A 1 124 ? 51.213 26.003 40.957 1.00 40.69 124 LYS A O 1
ATOM 899 N N . LEU A 1 125 ? 52.873 27.449 41.411 1.00 41.35 125 LEU A N 1
ATOM 900 C CA . LEU A 1 125 ? 52.155 28.074 42.535 1.00 42.07 125 LEU A CA 1
ATOM 901 C C . LEU A 1 125 ? 50.991 28.945 42.042 1.00 42.71 125 LEU A C 1
ATOM 902 O O . LEU A 1 125 ? 49.918 28.970 42.647 1.00 43.47 125 LEU A O 1
ATOM 907 N N . SER A 1 126 ? 51.194 29.622 40.916 1.00 42.89 126 SER A N 1
ATOM 908 C CA . SER A 1 126 ? 50.129 30.359 40.241 1.00 42.41 126 SER A CA 1
ATOM 909 C C . SER A 1 126 ? 48.954 29.439 39.880 1.00 42.39 126 SER A C 1
ATOM 910 O O . SER A 1 126 ? 47.801 29.723 40.211 1.00 42.75 126 SER A O 1
ATOM 913 N N . LEU A 1 127 ? 49.253 28.342 39.200 1.00 42.36 127 LEU A N 1
ATOM 914 C CA . LEU A 1 127 ? 48.228 27.378 38.810 1.00 42.45 127 LEU A CA 1
ATOM 915 C C . LEU A 1 127 ? 47.466 26.822 40.011 1.00 42.46 127 LEU A C 1
ATOM 916 O O . LEU A 1 127 ? 46.242 26.760 39.984 1.00 43.42 127 LEU A O 1
ATOM 921 N N . SER A 1 128 ? 48.176 26.429 41.063 1.00 41.66 128 SER A N 1
ATOM 922 C CA . SER A 1 128 ? 47.509 25.744 42.153 1.00 41.48 128 SER A CA 1
ATOM 923 C C . SER A 1 128 ? 46.646 26.712 42.953 1.00 40.79 128 SER A C 1
ATOM 924 O O . SER A 1 128 ? 45.609 26.328 43.471 1.00 41.25 128 SER A O 1
ATOM 927 N N . MET A 1 129 ? 47.065 27.970 43.008 1.00 40.54 129 MET A N 1
ATOM 928 C CA . MET A 1 129 ? 46.264 29.053 43.585 1.00 38.95 129 MET A CA 1
ATOM 929 C C . MET A 1 129 ? 44.903 29.149 42.895 1.00 40.37 129 MET A C 1
ATOM 930 O O . MET A 1 129 ? 43.878 29.249 43.578 1.00 40.74 129 MET A O 1
ATOM 935 N N . LEU A 1 130 ? 44.876 29.109 41.556 1.00 40.70 130 LEU A N 1
ATOM 936 C CA . LEU A 1 130 ? 43.604 29.173 40.836 1.00 41.19 130 LEU A CA 1
ATOM 937 C C . LEU A 1 130 ? 42.770 27.910 41.038 1.00 41.89 130 LEU A C 1
ATOM 938 O O . LEU A 1 130 ? 41.556 27.995 41.224 1.00 42.89 130 LEU A O 1
ATOM 943 N N . ALA A 1 131 ? 43.413 26.747 40.989 1.00 41.91 131 ALA A N 1
ATOM 944 C CA . ALA A 1 131 ? 42.721 25.469 41.171 1.00 42.57 131 ALA A CA 1
ATOM 945 C C . ALA A 1 131 ? 42.098 25.389 42.566 1.00 42.79 131 ALA A C 1
ATOM 946 O O . ALA A 1 131 ? 40.964 24.935 42.731 1.00 42.77 131 ALA A O 1
ATOM 948 N N . ASP A 1 132 ? 42.854 25.825 43.566 1.00 43.50 132 ASP A N 1
ATOM 949 C CA . ASP A 1 132 ? 42.331 25.963 44.932 1.00 44.45 132 ASP A CA 1
ATOM 950 C C . ASP A 1 132 ? 41.132 26.916 44.999 1.00 44.18 132 ASP A C 1
ATOM 951 O O . ASP A 1 132 ? 40.097 26.574 45.557 1.00 44.69 132 ASP A O 1
ATOM 956 N N . LEU A 1 133 ? 41.261 28.078 44.371 1.00 44.53 133 LEU A N 1
ATOM 957 C CA . LEU A 1 133 ? 40.189 29.067 44.333 1.00 44.53 133 LEU A CA 1
ATOM 958 C C . LEU A 1 133 ? 38.905 28.490 43.742 1.00 44.42 133 LEU A C 1
ATOM 959 O O . LEU A 1 133 ? 37.840 28.649 44.319 1.00 45.07 133 LEU A O 1
ATOM 964 N N . LEU A 1 134 ? 39.012 27.817 42.603 1.00 44.06 134 LEU A N 1
ATOM 965 C CA . LEU A 1 134 ? 37.850 27.188 41.960 1.00 43.84 134 LEU A CA 1
ATOM 966 C C . LEU A 1 134 ? 37.120 26.159 42.822 1.00 43.36 134 LEU A C 1
ATOM 967 O O . LEU A 1 134 ? 35.898 26.091 42.778 1.00 43.49 134 LEU A O 1
ATOM 972 N N . VAL A 1 135 ? 37.858 25.366 43.594 1.00 43.54 135 VAL A N 1
ATOM 973 C CA . VAL A 1 135 ? 37.251 24.451 44.578 1.00 43.33 135 VAL A CA 1
ATOM 974 C C . VAL A 1 135 ? 36.656 25.239 45.769 1.00 43.46 135 VAL A C 1
ATOM 975 O O . VAL A 1 135 ? 35.546 24.947 46.219 1.00 43.27 135 VAL A O 1
ATOM 979 N N . ALA A 1 136 ? 37.403 26.223 46.273 1.00 43.10 136 ALA A N 1
ATOM 980 C CA . ALA A 1 136 ? 36.971 27.025 47.422 1.00 43.29 136 ALA A CA 1
ATOM 981 C C . ALA A 1 136 ? 35.751 27.921 47.146 1.00 43.73 136 ALA A C 1
ATOM 982 O O . ALA A 1 136 ? 34.951 28.157 48.034 1.00 43.64 136 ALA A O 1
ATOM 984 N N . PHE A 1 137 ? 35.610 28.412 45.916 1.00 44.21 137 PHE A N 1
ATOM 985 C CA . PHE A 1 137 ? 34.622 29.452 45.610 1.00 44.82 137 PHE A CA 1
ATOM 986 C C . PHE A 1 137 ? 33.153 29.068 45.936 1.00 45.02 137 PHE A C 1
ATOM 987 O O . PHE A 1 137 ? 32.462 29.846 46.589 1.00 45.15 137 PHE A O 1
ATOM 995 N N . PRO A 1 138 ? 32.673 27.885 45.479 1.00 45.18 138 PRO A N 1
ATOM 996 C CA . PRO A 1 138 ? 31.295 27.416 45.802 1.00 45.59 138 PRO A CA 1
ATOM 997 C C . PRO A 1 138 ? 30.988 27.288 47.299 1.00 46.16 138 PRO A C 1
ATOM 998 O O . PRO A 1 138 ? 29.820 27.336 47.695 1.00 45.81 138 PRO A O 1
ATOM 1002 N N . LEU A 1 139 ? 32.029 27.108 48.109 1.00 47.24 139 LEU A N 1
ATOM 1003 C CA . LEU A 1 139 ? 31.889 27.047 49.561 1.00 48.61 139 LEU A CA 1
ATOM 1004 C C . LEU A 1 139 ? 31.611 28.408 50.178 1.00 49.05 139 LEU A C 1
ATOM 1005 O O . LEU A 1 139 ? 30.983 28.498 51.224 1.00 49.53 139 LEU A O 1
ATOM 1010 N N . HIS A 1 140 ? 32.035 29.472 49.508 1.00 50.21 140 HIS A N 1
ATOM 1011 C CA . HIS A 1 140 ? 31.861 30.837 50.029 1.00 51.40 140 HIS A CA 1
ATOM 1012 C C . HIS A 1 140 ? 32.561 31.050 51.394 1.00 51.55 140 HIS A C 1
ATOM 1013 O O . HIS A 1 140 ? 32.200 31.947 52.152 1.00 52.42 140 HIS A O 1
ATOM 1020 N N . GLN A 1 141 ? 33.565 30.218 51.671 1.00 51.47 141 GLN A N 1
ATOM 1021 C CA . GLN A 1 141 ? 34.380 30.233 52.889 1.00 50.83 141 GLN A CA 1
ATOM 1022 C C . GLN A 1 141 ? 35.442 31.358 52.835 1.00 50.45 141 GLN A C 1
ATOM 1023 O O . GLN A 1 141 ? 36.465 31.205 52.148 1.00 50.52 141 GLN A O 1
ATOM 1029 N N . ALA A 1 142 ? 35.221 32.458 53.560 1.00 49.23 142 ALA A N 1
ATOM 1030 C CA . ALA A 1 142 ? 36.209 33.544 53.671 1.00 48.18 142 ALA A CA 1
ATOM 1031 C C . ALA A 1 142 ? 37.635 33.055 53.959 1.00 47.42 142 ALA A C 1
ATOM 1032 O O . ALA A 1 142 ? 38.593 33.521 53.348 1.00 47.27 142 ALA A O 1
ATOM 1034 N N . SER A 1 143 ? 37.764 32.092 54.864 1.00 46.83 143 SER A N 1
ATOM 1035 C CA . SER A 1 143 ? 39.075 31.610 55.321 1.00 46.19 143 SER A CA 1
ATOM 1036 C C . SER A 1 143 ? 39.891 30.844 54.292 1.00 46.00 143 SER A C 1
ATOM 1037 O O . SER A 1 143 ? 41.103 31.016 54.221 1.00 45.91 143 SER A O 1
ATOM 1040 N N . LYS A 1 144 ? 39.244 30.003 53.500 1.00 45.94 144 LYS A N 1
ATOM 1041 C CA . LYS A 1 144 ? 39.957 29.369 52.399 1.00 46.45 144 LYS A CA 1
ATOM 1042 C C . LYS A 1 144 ? 40.407 30.438 51.379 1.00 45.87 144 LYS A C 1
ATOM 1043 O O . LYS A 1 144 ? 41.541 30.393 50.908 1.00 46.39 144 LYS A O 1
ATOM 1049 N N . ALA A 1 145 ? 39.546 31.416 51.085 1.00 44.98 145 ALA A N 1
ATOM 1050 C CA . ALA A 1 145 ? 39.923 32.547 50.222 1.00 44.08 145 ALA A CA 1
ATOM 1051 C C . ALA A 1 145 ? 41.167 33.258 50.738 1.00 43.62 145 ALA A C 1
ATOM 1052 O O . ALA A 1 145 ? 42.118 33.455 49.994 1.00 43.27 145 ALA A O 1
ATOM 1054 N N . ILE A 1 146 ? 41.147 33.624 52.021 1.00 43.71 146 ILE A N 1
ATOM 1055 C CA . ILE A 1 146 ? 42.244 34.343 52.675 1.00 43.65 146 ILE A CA 1
ATOM 1056 C C . ILE A 1 146 ? 43.568 33.564 52.634 1.00 44.50 146 ILE A C 1
ATOM 1057 O O . ILE A 1 146 ? 44.618 34.146 52.323 1.00 44.40 146 ILE A O 1
ATOM 1062 N N . SER A 1 147 ? 43.520 32.264 52.941 1.00 44.97 147 SER A N 1
ATOM 1063 C CA . SER A 1 147 ? 44.714 31.430 52.851 1.00 46.63 147 SER A CA 1
ATOM 1064 C C . SER A 1 147 ? 45.282 31.364 51.414 1.00 46.92 147 SER A C 1
ATOM 1065 O O . SER A 1 147 ? 46.502 31.427 51.233 1.00 47.09 147 SER A O 1
ATOM 1068 N N . ILE A 1 148 ? 44.410 31.287 50.405 1.00 47.41 148 ILE A N 1
ATOM 1069 C CA . ILE A 1 148 ? 44.850 31.351 48.997 1.00 47.83 148 ILE A CA 1
ATOM 1070 C C . ILE A 1 148 ? 45.533 32.678 48.631 1.00 48.63 148 ILE A C 1
ATOM 1071 O O . ILE A 1 148 ? 46.616 32.678 48.019 1.00 48.71 148 ILE A O 1
ATOM 1076 N N . ALA A 1 149 ? 44.901 33.794 49.010 1.00 48.94 149 ALA A N 1
ATOM 1077 C CA . ALA A 1 149 ? 45.437 35.139 48.768 1.00 49.28 149 ALA A CA 1
ATOM 1078 C C . ALA A 1 149 ? 46.836 35.296 49.337 1.00 49.71 149 ALA A C 1
ATOM 1079 O O . ALA A 1 149 ? 47.681 35.935 48.715 1.00 50.11 149 ALA A O 1
ATOM 1081 N N . GLN A 1 150 ? 47.064 34.713 50.515 1.00 50.16 150 GLN A N 1
ATOM 1082 C CA . GLN A 1 150 ? 48.341 34.803 51.235 1.00 50.81 150 GLN A CA 1
ATOM 1083 C C . GLN A 1 150 ? 49.539 34.226 50.477 1.00 50.50 150 GLN A C 1
ATOM 1084 O O . GLN A 1 150 ? 50.663 34.704 50.638 1.00 50.43 150 GLN A O 1
ATOM 1090 N N . LYS A 1 151 ? 49.296 33.197 49.663 1.00 50.35 151 LYS A N 1
ATOM 1091 C CA . LYS A 1 151 ? 50.350 32.598 48.827 1.00 50.38 151 LYS A CA 1
ATOM 1092 C C . LYS A 1 151 ? 50.926 33.542 47.765 1.00 49.79 151 LYS A C 1
ATOM 1093 O O . LYS A 1 151 ? 51.963 33.251 47.183 1.00 49.25 151 LYS A O 1
ATOM 1099 N N . ASP A 1 152 ? 50.251 34.665 47.529 1.00 49.47 152 ASP A N 1
ATOM 1100 C CA . ASP A 1 152 ? 50.748 35.701 46.621 1.00 49.33 152 ASP A CA 1
ATOM 1101 C C . ASP A 1 152 ? 52.046 36.348 47.105 1.00 49.48 152 ASP A C 1
ATOM 1102 O O . ASP A 1 152 ? 52.861 36.761 46.279 1.00 49.51 152 ASP A O 1
ATOM 1107 N N . GLU A 1 153 ? 52.237 36.440 48.427 1.00 49.45 153 GLU A N 1
ATOM 1108 C CA . GLU A 1 153 ? 53.532 36.838 49.003 1.00 49.91 153 GLU A CA 1
ATOM 1109 C C . GLU A 1 153 ? 54.675 36.070 48.337 1.00 49.21 153 GLU A C 1
ATOM 1110 O O . GLU A 1 153 ? 55.650 36.670 47.903 1.00 49.30 153 GLU A O 1
ATOM 1116 N N . GLN A 1 154 ? 54.530 34.749 48.230 1.00 48.83 154 GLN A N 1
ATOM 1117 C CA . GLN A 1 154 ? 55.551 33.901 47.602 1.00 48.64 154 GLN A CA 1
ATOM 1118 C C . GLN A 1 154 ? 55.782 34.202 46.114 1.00 47.75 154 GLN A C 1
ATOM 1119 O O . GLN A 1 154 ? 56.930 34.200 45.647 1.00 47.49 154 GLN A O 1
ATOM 1125 N N . ILE A 1 155 ? 54.697 34.440 45.379 1.00 46.69 155 ILE A N 1
ATOM 1126 C CA . ILE A 1 155 ? 54.792 34.808 43.969 1.00 46.00 155 ILE A CA 1
ATOM 1127 C C . ILE A 1 155 ? 55.527 36.134 43.760 1.00 46.10 155 ILE A C 1
ATOM 1128 O O . ILE A 1 155 ? 56.341 36.254 42.836 1.00 45.98 155 ILE A O 1
ATOM 1133 N N . ASP A 1 156 ? 55.268 37.099 44.645 1.00 45.58 156 ASP A N 1
ATOM 1134 C CA . ASP A 1 156 ? 56.011 38.349 44.680 1.00 45.29 156 ASP A CA 1
ATOM 1135 C C . ASP A 1 156 ? 57.509 38.118 44.896 1.00 44.86 156 ASP A C 1
ATOM 1136 O O . ASP A 1 156 ? 58.336 38.746 44.237 1.00 44.64 156 ASP A O 1
ATOM 1141 N N . GLN A 1 157 ? 57.844 37.213 45.815 1.00 44.28 157 GLN A N 1
ATOM 1142 C CA . GLN A 1 157 ? 59.232 36.830 46.086 1.00 43.64 157 GLN A CA 1
ATOM 1143 C C . GLN A 1 157 ? 59.884 36.187 44.865 1.00 42.52 157 GLN A C 1
ATOM 1144 O O . GLN A 1 157 ? 61.008 36.516 44.514 1.00 42.54 157 GLN A O 1
ATOM 1150 N N . TYR A 1 158 ? 59.166 35.292 44.209 1.00 41.78 158 TYR A N 1
ATOM 1151 C CA . TYR A 1 158 ? 59.601 34.780 42.916 1.00 41.61 158 TYR A CA 1
ATOM 1152 C C . TYR A 1 158 ? 59.778 35.922 41.925 1.00 41.22 158 TYR A C 1
ATOM 1153 O O . TYR A 1 158 ? 60.763 35.961 41.199 1.00 41.66 158 TYR A O 1
ATOM 1162 N N . TYR A 1 159 ? 58.824 36.847 41.902 1.00 40.83 159 TYR A N 1
ATOM 1163 C CA . TYR A 1 159 ? 58.874 37.972 40.974 1.00 40.55 159 TYR A CA 1
ATOM 1164 C C . TYR A 1 159 ? 60.160 38.804 41.109 1.00 39.79 159 TYR A C 1
ATOM 1165 O O . TYR A 1 159 ? 60.815 39.089 40.110 1.00 38.95 159 TYR A O 1
ATOM 1174 N N . TYR A 1 160 ? 60.516 39.178 42.333 1.00 39.64 160 TYR A N 1
ATOM 1175 C CA . TYR A 1 160 ? 61.682 40.031 42.542 1.00 40.39 160 TYR A CA 1
ATOM 1176 C C . TYR A 1 160 ? 62.998 39.294 42.351 1.00 40.29 160 TYR A C 1
ATOM 1177 O O . TYR A 1 160 ? 63.889 39.796 41.669 1.00 40.23 160 TYR A O 1
ATOM 1186 N N . ALA A 1 161 ? 63.093 38.091 42.914 1.00 40.15 161 ALA A N 1
ATOM 1187 C CA . ALA A 1 161 ? 64.244 37.229 42.717 1.00 40.04 161 ALA A CA 1
ATOM 1188 C C . ALA A 1 161 ? 64.517 36.998 41.239 1.00 40.02 161 ALA A C 1
ATOM 1189 O O . ALA A 1 161 ? 65.657 37.090 40.795 1.00 40.42 161 ALA A O 1
ATOM 1191 N N . LEU A 1 162 ? 63.481 36.697 40.468 1.00 39.97 162 LEU A N 1
ATOM 1192 C CA . LEU A 1 162 ? 63.686 36.455 39.046 1.00 39.95 162 LEU A CA 1
ATOM 1193 C C . LEU A 1 162 ? 63.998 37.742 38.270 1.00 40.56 162 LEU A C 1
ATOM 1194 O O . LEU A 1 162 ? 64.741 37.702 37.295 1.00 40.56 162 LEU A O 1
ATOM 1199 N N . SER A 1 163 ? 63.458 38.878 38.719 1.00 40.94 163 SER A N 1
ATOM 1200 C CA . SER A 1 163 ? 63.768 40.164 38.103 1.00 41.82 163 SER A CA 1
ATOM 1201 C C . SER A 1 163 ? 65.221 40.554 38.335 1.00 42.17 163 SER A C 1
ATOM 1202 O O . SER A 1 163 ? 65.924 40.907 37.389 1.00 42.28 163 SER A O 1
ATOM 1205 N N . LYS A 1 164 ? 65.659 40.482 39.594 1.00 42.60 164 LYS A N 1
ATOM 1206 C CA . LYS A 1 164 ? 67.045 40.747 39.971 1.00 42.97 164 LYS A CA 1
ATOM 1207 C C . LYS A 1 164 ? 68.006 39.874 39.168 1.00 43.22 164 LYS A C 1
ATOM 1208 O O . LYS A 1 164 ? 69.036 40.355 38.690 1.00 43.03 164 LYS A O 1
ATOM 1214 N N . GLU A 1 165 ? 67.657 38.594 39.019 1.00 43.44 165 GLU A N 1
ATOM 1215 C CA . GLU A 1 165 ? 68.492 37.648 38.280 1.00 43.85 165 GLU A CA 1
ATOM 1216 C C . GLU A 1 165 ? 68.562 37.995 36.795 1.00 43.74 165 GLU A C 1
ATOM 1217 O O . GLU A 1 165 ? 69.654 38.082 36.233 1.00 43.89 165 GLU A O 1
ATOM 1223 N N . ILE A 1 166 ? 67.404 38.210 36.171 1.00 43.77 166 ILE A N 1
ATOM 1224 C CA . ILE A 1 166 ? 67.348 38.402 34.718 1.00 43.90 166 ILE A CA 1
ATOM 1225 C C . ILE A 1 166 ? 68.100 39.652 34.249 1.00 44.22 166 ILE A C 1
ATOM 1226 O O . ILE A 1 166 ? 68.903 39.573 33.324 1.00 43.68 166 ILE A O 1
ATOM 1231 N N . ILE A 1 167 ? 67.839 40.797 34.882 1.00 44.98 167 ILE A N 1
ATOM 1232 C CA . ILE A 1 167 ? 68.526 42.033 34.503 1.00 45.89 167 ILE A CA 1
ATOM 1233 C C . ILE A 1 167 ? 69.975 41.999 34.982 1.00 46.48 167 ILE A C 1
ATOM 1234 O O . ILE A 1 167 ? 70.850 42.604 34.366 1.00 46.30 167 ILE A O 1
ATOM 1239 N N . GLY A 1 168 ? 70.210 41.287 36.085 1.00 47.32 168 GLY A N 1
ATOM 1240 C CA . GLY A 1 168 ? 71.555 41.035 36.586 1.00 48.46 168 GLY A CA 1
ATOM 1241 C C . GLY A 1 168 ? 72.402 40.342 35.535 1.00 49.26 168 GLY A C 1
ATOM 1242 O O . GLY A 1 168 ? 73.608 40.578 35.452 1.00 49.21 168 GLY A O 1
ATOM 1243 N N . LEU A 1 169 ? 71.752 39.507 34.722 1.00 50.12 169 LEU A N 1
ATOM 1244 C CA . LEU A 1 169 ? 72.388 38.807 33.608 1.00 51.12 169 LEU A CA 1
ATOM 1245 C C . LEU A 1 169 ? 72.789 39.715 32.435 1.00 52.02 169 LEU A C 1
ATOM 1246 O O . LEU A 1 169 ? 72.738 39.295 31.274 1.00 52.14 169 LEU A O 1
ATOM 1251 N N . MET A 1 170 ? 73.193 40.951 32.744 1.00 53.06 170 MET A N 1
ATOM 1252 C CA . MET A 1 170 ? 73.819 41.839 31.756 1.00 54.02 170 MET A CA 1
ATOM 1253 C C . MET A 1 170 ? 75.189 42.350 32.225 1.00 54.36 170 MET A C 1
ATOM 1254 O O . MET A 1 170 ? 76.141 42.404 31.438 1.00 54.25 170 MET A O 1
ATOM 1259 N N . LYS A 1 171 ? 75.279 42.713 33.506 1.00 54.90 171 LYS A N 1
ATOM 1260 C CA . LYS A 1 171 ? 76.505 43.276 34.069 1.00 55.28 171 LYS A CA 1
ATOM 1261 C C . LYS A 1 171 ? 77.508 42.191 34.450 1.00 55.67 171 LYS A C 1
ATOM 1262 O O . LYS A 1 171 ? 78.719 42.437 34.452 1.00 55.66 171 LYS A O 1
ATOM 1268 N N . ASP A 1 172 ? 77.009 40.998 34.779 1.00 56.07 172 ASP A N 1
ATOM 1269 C CA . ASP A 1 172 ? 77.895 39.873 35.080 1.00 56.53 172 ASP A CA 1
ATOM 1270 C C . ASP A 1 172 ? 78.474 39.281 33.783 1.00 56.77 172 ASP A C 1
ATOM 1271 O O . ASP A 1 172 ? 7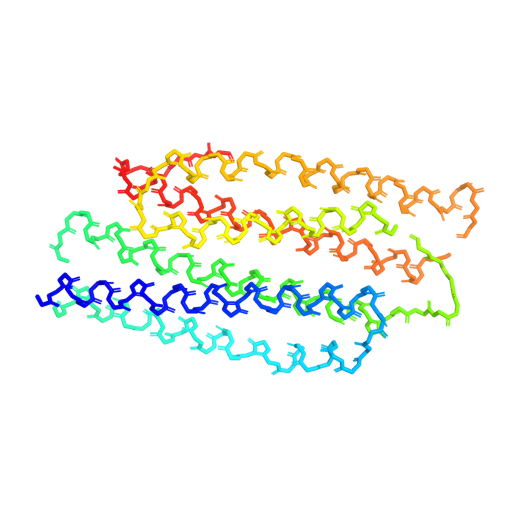9.667 38.962 33.715 1.00 56.58 172 ASP A O 1
ATOM 1276 N N . GLN A 1 173 ? 77.613 39.146 32.771 1.00 57.02 173 GLN A N 1
ATOM 1277 C CA . GLN A 1 173 ? 78.024 38.940 31.368 1.00 57.22 173 GLN A CA 1
ATOM 1278 C C . GLN A 1 173 ? 76.847 39.249 30.427 1.00 57.09 173 GLN A C 1
ATOM 1279 O O . GLN A 1 173 ? 75.697 38.940 30.741 1.00 56.99 173 GLN A O 1
ATOM 1285 N N . GLU A 1 174 ? 77.156 39.842 29.274 1.00 57.05 174 GLU A N 1
ATOM 1286 C CA . GLU A 1 174 ? 76.182 40.620 28.492 1.00 56.91 174 GLU A CA 1
ATOM 1287 C C . GLU A 1 174 ? 75.071 39.882 27.713 1.00 56.74 174 GLU A C 1
ATOM 1288 O O . GLU A 1 174 ? 73.961 39.742 28.227 1.00 56.78 174 GLU A O 1
ATOM 1294 N N . SER A 1 176 ? 71.964 40.043 25.813 1.00 55.09 176 SER A N 1
ATOM 1295 C CA . SER A 1 176 ? 71.264 38.761 26.003 1.00 54.36 176 SER A CA 1
ATOM 1296 C C . SER A 1 176 ? 69.799 39.172 26.038 1.00 53.88 176 SER A C 1
ATOM 1297 O O . SER A 1 176 ? 68.909 38.344 26.223 1.00 53.97 176 SER A O 1
ATOM 1300 N N . ILE A 1 177 ? 69.575 40.470 25.833 1.00 53.23 177 ILE A N 1
ATOM 1301 C CA . ILE A 1 177 ? 68.336 41.159 26.216 1.00 52.65 177 ILE A CA 1
ATOM 1302 C C . ILE A 1 177 ? 67.056 40.913 25.387 1.00 52.00 177 ILE A C 1
ATOM 1303 O O . ILE A 1 177 ? 65.960 41.166 25.895 1.00 51.85 177 ILE A O 1
ATOM 1308 N N . PRO A 1 178 ? 67.178 40.468 24.114 1.00 51.37 178 PRO A N 1
ATOM 1309 C CA . PRO A 1 178 ? 65.952 40.049 23.424 1.00 50.74 178 PRO A CA 1
ATOM 1310 C C . PRO A 1 178 ? 65.127 39.074 24.264 1.00 50.01 178 PRO A C 1
ATOM 1311 O O . PRO A 1 178 ? 63.951 39.333 24.528 1.00 49.79 178 PRO A O 1
ATOM 1315 N N . ASN A 1 179 ? 65.760 37.985 24.693 1.00 49.14 179 ASN A N 1
ATOM 1316 C CA . ASN A 1 179 ? 65.133 36.996 25.551 1.00 48.52 179 ASN A CA 1
ATOM 1317 C C . ASN A 1 179 ? 64.877 37.500 26.961 1.00 48.20 179 ASN A C 1
ATOM 1318 O O . ASN A 1 179 ? 63.848 37.182 27.557 1.00 48.19 179 ASN A O 1
ATOM 1323 N N . GLY A 1 180 ? 65.824 38.273 27.488 1.00 47.69 180 GLY A N 1
ATOM 1324 C CA . GLY A 1 180 ? 65.721 38.830 28.834 1.00 46.96 180 GLY A CA 1
ATOM 1325 C C . GLY A 1 180 ? 64.429 39.594 28.991 1.00 46.58 180 GLY A C 1
ATOM 1326 O O . GLY A 1 180 ? 63.621 39.280 29.867 1.00 46.57 180 GLY A O 1
ATOM 1327 N N . THR A 1 181 ? 64.241 40.580 28.112 1.00 46.21 181 THR A N 1
ATOM 1328 C CA . THR A 1 181 ? 63.027 41.397 28.030 1.00 45.70 181 THR A CA 1
ATOM 1329 C C . THR A 1 181 ? 61.761 40.532 27.979 1.00 45.52 181 THR A C 1
ATOM 1330 O O . THR A 1 181 ? 60.744 40.871 28.593 1.00 45.67 181 THR A O 1
ATOM 1334 N N . GLN A 1 182 ? 61.841 39.408 27.268 1.00 45.10 182 GLN A N 1
ATOM 1335 C CA . GLN A 1 182 ? 60.714 38.489 27.133 1.00 44.47 182 GLN A CA 1
ATOM 1336 C C . GLN A 1 182 ? 60.418 37.737 28.435 1.00 44.26 182 GLN A C 1
ATOM 1337 O O . GLN A 1 182 ? 59.251 37.612 28.830 1.00 44.48 182 GLN A O 1
ATOM 1343 N N . TYR A 1 183 ? 61.464 37.259 29.107 1.00 43.61 183 TYR A N 1
ATOM 1344 C CA . TYR A 1 183 ? 61.314 36.642 30.426 1.00 43.03 183 TYR A CA 1
ATOM 1345 C C . TYR A 1 183 ? 60.917 37.631 31.529 1.00 42.56 183 TYR A C 1
ATOM 1346 O O . TYR A 1 183 ? 60.330 37.233 32.536 1.00 43.04 183 TYR A O 1
ATOM 1355 N N . LEU A 1 184 ? 61.228 38.912 31.347 1.00 41.74 184 LEU A N 1
ATOM 1356 C CA . LEU A 1 184 ? 60.709 39.932 32.253 1.00 41.14 184 LEU A CA 1
ATOM 1357 C C . LEU A 1 184 ? 59.192 40.041 32.110 1.00 40.62 184 LEU A C 1
ATOM 1358 O O . LEU A 1 184 ? 58.483 40.041 33.118 1.00 40.46 184 LEU A O 1
ATOM 1363 N N . TYR A 1 185 ? 58.701 40.106 30.868 1.00 40.21 185 TYR A N 1
ATOM 1364 C CA . TYR A 1 185 ? 57.256 40.161 30.610 1.00 39.98 185 TYR A CA 1
ATOM 1365 C C . TYR A 1 185 ? 56.561 38.943 31.187 1.00 39.77 185 TYR A C 1
ATOM 1366 O O . TYR A 1 185 ? 55.561 39.085 31.884 1.00 40.05 185 TYR A O 1
ATOM 1375 N N . ILE A 1 186 ? 57.111 37.756 30.913 1.00 39.02 186 ILE A N 1
ATOM 1376 C CA . ILE A 1 186 ? 56.532 36.501 31.367 1.00 38.59 186 ILE A CA 1
ATOM 1377 C C . ILE A 1 186 ? 56.305 36.499 32.875 1.00 38.60 186 ILE A C 1
ATOM 1378 O O . ILE A 1 186 ? 55.218 36.144 33.345 1.00 38.43 186 ILE A O 1
ATOM 1383 N N . ILE A 1 187 ? 57.322 36.895 33.632 1.00 38.77 187 ILE A N 1
ATOM 1384 C CA . ILE A 1 187 ? 57.197 36.870 35.087 1.00 39.34 187 ILE A CA 1
ATOM 1385 C C . ILE A 1 187 ? 56.243 37.957 35.583 1.00 39.55 187 ILE A C 1
ATOM 1386 O O . ILE A 1 187 ? 55.578 37.769 36.594 1.00 39.39 187 ILE A O 1
ATOM 1391 N N . GLY A 1 188 ? 56.155 39.059 34.833 1.00 39.32 188 GLY A N 1
ATOM 1392 C CA . GLY A 1 188 ? 55.171 40.103 35.094 1.00 39.70 188 GLY A CA 1
ATOM 1393 C C . GLY A 1 188 ? 53.745 39.632 34.834 1.00 40.27 188 GLY A C 1
ATOM 1394 O O . GLY A 1 188 ? 52.807 40.035 35.543 1.00 40.16 188 GLY A O 1
ATOM 1395 N N . HIS A 1 189 ? 53.575 38.784 33.819 1.00 40.09 189 HIS A N 1
ATOM 1396 C CA . HIS A 1 189 ? 52.264 38.217 33.498 1.00 40.45 189 HIS A CA 1
ATOM 1397 C C . HIS A 1 189 ? 51.780 37.245 34.565 1.00 40.23 189 HIS A C 1
ATOM 1398 O O . HIS A 1 189 ? 50.587 37.207 34.866 1.00 40.61 189 HIS A O 1
ATOM 1405 N N . LEU A 1 190 ? 52.704 36.468 35.120 1.00 40.02 190 LEU A N 1
ATOM 1406 C CA . LEU A 1 190 ? 52.404 35.530 36.192 1.00 40.00 190 LEU A CA 1
ATOM 1407 C C . LEU A 1 190 ? 52.109 36.267 37.478 1.00 40.66 190 LEU A C 1
ATOM 1408 O O . LEU A 1 190 ? 51.200 35.891 38.220 1.00 40.75 190 LEU A O 1
ATOM 1413 N N . GLU A 1 191 ? 52.889 37.312 37.749 1.00 41.17 191 GLU A N 1
ATOM 1414 C CA . GLU A 1 191 ? 52.697 38.094 38.950 1.00 41.99 191 GLU A CA 1
ATOM 1415 C C . GLU A 1 191 ? 51.296 38.748 38.934 1.00 42.82 191 GLU A C 1
ATOM 1416 O O . GLU A 1 191 ? 50.601 38.696 39.946 1.00 43.29 191 GLU A O 1
ATOM 1422 N N . ARG A 1 192 ? 50.893 39.328 37.793 1.00 43.55 192 ARG A N 1
ATOM 1423 C CA . ARG A 1 192 ? 49.540 39.894 37.596 1.00 44.73 192 ARG A CA 1
ATOM 1424 C C . ARG A 1 192 ? 48.417 38.863 37.693 1.00 44.40 192 ARG A C 1
ATOM 1425 O O . ARG A 1 192 ? 47.416 39.099 38.373 1.00 44.76 192 ARG A O 1
ATOM 1433 N N . PHE A 1 193 ? 48.580 37.743 36.991 1.00 44.20 193 PHE A N 1
ATOM 1434 C CA . PHE A 1 193 ? 47.697 36.574 37.101 1.00 43.90 193 PHE A CA 1
ATOM 1435 C C . PHE A 1 193 ? 47.363 36.267 38.551 1.00 44.00 193 PHE A C 1
ATOM 1436 O O . PHE A 1 193 ? 46.197 36.164 38.917 1.00 43.68 193 PHE A O 1
ATOM 1444 N N . ALA A 1 194 ? 48.401 36.152 39.372 1.00 44.39 194 ALA A N 1
ATOM 1445 C CA . ALA A 1 194 ? 48.254 35.799 40.780 1.00 44.85 194 ALA A CA 1
ATOM 1446 C C . ALA A 1 194 ? 47.618 36.914 41.614 1.00 44.90 194 ALA A C 1
ATOM 1447 O O . ALA A 1 194 ? 46.863 36.650 42.543 1.00 45.49 194 ALA A O 1
ATOM 1449 N N . ASP A 1 195 ? 47.918 38.157 41.273 1.00 45.09 195 ASP A N 1
ATOM 1450 C CA . ASP A 1 195 ? 47.272 39.296 41.887 1.00 44.88 195 ASP A CA 1
ATOM 1451 C C . ASP A 1 195 ? 45.750 39.281 41.680 1.00 43.43 195 ASP A C 1
ATOM 1452 O O . ASP A 1 195 ? 44.999 39.514 42.629 1.00 42.44 195 ASP A O 1
ATOM 1457 N N . TYR A 1 196 ? 45.293 39.031 40.450 1.00 41.86 196 TYR A N 1
ATOM 1458 C CA . TYR A 1 196 ? 43.840 38.901 40.207 1.00 41.36 196 TYR A CA 1
ATOM 1459 C C . TYR A 1 196 ? 43.157 37.783 41.010 1.00 40.61 196 TYR A C 1
ATOM 1460 O O . TYR A 1 196 ? 42.033 37.957 41.478 1.00 39.76 196 TYR A O 1
ATOM 1469 N N . ILE A 1 197 ? 43.829 36.642 41.157 1.00 40.60 197 ILE A N 1
ATOM 1470 C CA . ILE A 1 197 ? 43.352 35.558 42.037 1.00 40.67 197 ILE A CA 1
ATOM 1471 C C . ILE A 1 197 ? 43.107 36.080 43.455 1.00 41.31 197 ILE A C 1
ATOM 1472 O O . ILE A 1 197 ? 42.076 35.762 44.070 1.00 41.71 197 ILE A O 1
ATOM 1477 N N . ALA A 1 198 ? 44.056 36.875 43.961 1.00 41.17 198 ALA A N 1
ATOM 1478 C CA . ALA A 1 198 ? 43.970 37.475 45.282 1.00 41.71 198 ALA A CA 1
ATOM 1479 C C . ALA A 1 198 ? 42.778 38.444 45.362 1.00 41.77 198 ALA A C 1
ATOM 1480 O O . ALA A 1 198 ? 42.045 38.445 46.339 1.00 42.59 198 ALA A O 1
ATOM 1482 N N . ASN A 1 199 ? 42.613 39.272 44.336 1.00 41.64 199 ASN A N 1
ATOM 1483 C CA . ASN A 1 199 ? 41.420 40.065 44.144 1.00 41.90 199 ASN A CA 1
ATOM 1484 C C . ASN A 1 199 ? 40.109 39.252 44.185 1.00 41.57 199 ASN A C 1
ATOM 1485 O O . ASN A 1 199 ? 39.135 39.711 44.763 1.00 41.98 199 ASN A O 1
ATOM 1490 N N . ILE A 1 200 ? 40.081 38.048 43.617 1.00 41.51 200 ILE A N 1
ATOM 1491 C CA . ILE A 1 200 ? 38.839 37.260 43.614 1.00 41.60 200 ILE A CA 1
ATOM 1492 C C . ILE A 1 200 ? 38.584 36.726 45.018 1.00 42.06 200 ILE A C 1
ATOM 1493 O O . ILE A 1 200 ? 37.446 36.718 45.492 1.00 42.57 200 ILE A O 1
ATOM 1498 N N . CYS A 1 201 ? 39.672 36.349 45.687 1.00 42.46 201 CYS A N 1
ATOM 1499 C CA . CYS A 1 201 ? 39.684 36.009 47.110 1.00 42.58 201 CYS A CA 1
ATOM 1500 C C . CYS A 1 201 ? 39.069 37.073 48.024 1.00 42.35 201 CYS A C 1
ATOM 1501 O O . CYS A 1 201 ? 38.248 36.752 48.862 1.00 42.00 201 CYS A O 1
ATOM 1504 N N . GLU A 1 202 ? 39.469 38.335 47.858 1.00 43.14 202 GLU A N 1
ATOM 1505 C CA . GLU A 1 202 ? 38.907 39.457 48.631 1.00 43.29 202 GLU A CA 1
ATOM 1506 C C . GLU A 1 202 ? 37.408 39.644 48.394 1.00 42.51 202 GLU A C 1
ATOM 1507 O O . GLU A 1 202 ? 36.662 39.929 49.317 1.00 42.32 202 GLU A O 1
ATOM 1513 N N . ARG A 1 203 ? 36.987 39.493 47.147 1.00 42.41 203 ARG A N 1
ATOM 1514 C CA . ARG A 1 203 ? 35.572 39.503 46.764 1.00 42.68 203 ARG A CA 1
ATOM 1515 C C . ARG A 1 203 ? 34.787 38.416 47.502 1.00 41.97 203 ARG A C 1
ATOM 1516 O O . ARG A 1 203 ? 33.632 38.606 47.876 1.00 41.69 203 ARG A O 1
ATOM 1524 N N . LEU A 1 204 ? 35.431 37.271 47.690 1.00 41.92 204 LEU A N 1
ATOM 1525 C CA . LEU A 1 204 ? 34.856 36.163 48.452 1.00 42.03 204 LEU A CA 1
ATOM 1526 C C . LEU A 1 204 ? 34.721 36.538 49.937 1.00 42.01 204 LEU A C 1
ATOM 1527 O O . LEU A 1 204 ? 33.712 36.206 50.575 1.00 41.55 204 LEU A O 1
ATOM 1532 N N . VAL A 1 205 ? 35.705 37.256 50.485 1.00 41.91 205 VAL A N 1
ATOM 1533 C CA . VAL A 1 205 ? 35.587 37.654 51.896 1.00 43.00 205 VAL A CA 1
ATOM 1534 C C . VAL A 1 205 ? 34.457 38.676 52.064 1.00 42.84 205 VAL A C 1
ATOM 1535 O O . VAL A 1 205 ? 33.679 38.577 53.006 1.00 42.31 205 VAL A O 1
ATOM 1539 N N . TYR A 1 206 ? 34.354 39.609 51.111 1.00 43.15 206 TYR A N 1
ATOM 1540 C CA . TYR A 1 206 ? 33.259 40.573 51.019 1.00 43.32 206 TYR A CA 1
ATOM 1541 C C . TYR A 1 206 ? 31.885 39.903 50.948 1.00 43.43 206 TYR A C 1
ATOM 1542 O O . TYR A 1 206 ? 30.899 40.423 51.465 1.00 42.77 206 TYR A O 1
ATOM 1551 N N . LEU A 1 207 ? 31.827 38.755 50.288 1.00 43.75 207 LEU A N 1
ATOM 1552 C CA . LEU A 1 207 ? 30.578 38.024 50.135 1.00 44.17 207 LEU A CA 1
ATOM 1553 C C . LEU A 1 207 ? 30.086 37.468 51.490 1.00 44.84 207 LEU A C 1
ATOM 1554 O O . LEU A 1 207 ? 28.911 37.592 51.839 1.00 45.06 207 LEU A O 1
ATOM 1559 N N . GLU A 1 208 ? 30.988 36.893 52.271 1.00 45.59 208 GLU A N 1
ATOM 1560 C CA . GLU A 1 208 ? 30.619 36.381 53.577 1.00 46.71 208 GLU A CA 1
ATOM 1561 C C . GLU A 1 208 ? 30.467 37.492 54.604 1.00 47.50 208 GLU A C 1
ATOM 1562 O O . GLU A 1 208 ? 29.609 37.432 55.477 1.00 47.44 208 GLU A O 1
ATOM 1568 N N . THR A 1 209 ? 31.292 38.520 54.457 1.00 48.70 209 THR A N 1
ATOM 1569 C CA . THR A 1 209 ? 31.458 39.579 55.435 1.00 49.78 209 THR A CA 1
ATOM 1570 C C . THR A 1 209 ? 30.511 40.760 55.204 1.00 50.52 209 THR A C 1
ATOM 1571 O O . T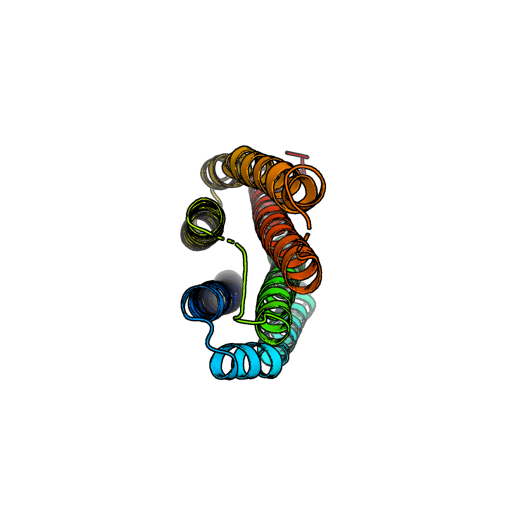HR A 1 209 ? 29.900 41.257 56.144 1.00 50.53 209 THR A O 1
ATOM 1575 N N . GLY A 1 210 ? 30.381 41.201 53.958 1.00 51.66 210 GLY A N 1
ATOM 1576 C CA . GLY A 1 210 ? 29.554 42.363 53.631 1.00 53.11 210 GLY A CA 1
ATOM 1577 C C . GLY A 1 210 ? 30.374 43.617 53.378 1.00 54.22 210 GLY A C 1
ATOM 1578 O O . GLY A 1 210 ? 29.832 44.672 53.060 1.00 54.09 210 GLY A O 1
ATOM 1579 N N . GLU A 1 211 ? 31.687 43.488 53.523 1.00 55.47 211 GLU A N 1
ATOM 1580 C CA . GLU A 1 211 ? 32.615 44.590 53.369 1.00 56.92 211 GLU A CA 1
ATOM 1581 C C . GLU A 1 211 ? 33.804 44.112 52.558 1.00 57.58 211 GLU A C 1
ATOM 1582 O O . GLU A 1 211 ? 34.373 43.059 52.840 1.00 57.59 211 GLU A O 1
ATOM 1588 N N . LEU A 1 212 ? 34.175 44.883 51.542 1.00 58.91 212 LEU A N 1
ATOM 1589 C CA . LEU A 1 212 ? 35.405 44.615 50.809 1.00 59.91 212 LEU A CA 1
ATOM 1590 C C . LEU A 1 212 ? 36.549 45.159 51.654 1.00 60.44 212 LEU A C 1
ATOM 1591 O O . LEU A 1 212 ? 36.580 46.347 51.980 1.00 61.00 212 LEU A O 1
ATOM 1596 N N . VAL A 1 213 ? 37.447 44.269 52.061 1.00 61.05 213 VAL A N 1
ATOM 1597 C CA . VAL A 1 213 ? 38.614 44.648 52.843 1.00 61.75 213 VAL A CA 1
ATOM 1598 C C . VAL A 1 213 ? 39.856 44.417 51.996 1.00 62.17 213 VAL A C 1
ATOM 1599 O O . VAL A 1 213 ? 39.845 43.597 51.070 1.00 62.61 213 VAL A O 1
ATOM 1603 N N . ASP A 1 214 ? 40.932 45.126 52.312 1.00 62.44 214 ASP A N 1
ATOM 1604 C CA . ASP A 1 214 ? 42.148 44.995 51.521 1.00 62.70 214 ASP A CA 1
ATOM 1605 C C . ASP A 1 214 ? 43.160 44.037 52.165 1.00 63.51 214 ASP A C 1
ATOM 1606 O O . ASP A 1 214 ? 43.482 44.152 53.359 1.00 63.62 214 ASP A O 1
ATOM 1611 N N . LEU A 1 215 ? 43.634 43.083 51.364 1.00 63.92 215 LEU A N 1
ATOM 1612 C CA . LEU A 1 215 ? 44.542 42.036 51.832 1.00 64.44 215 LEU A CA 1
ATOM 1613 C C . LEU A 1 215 ? 45.910 42.141 51.139 1.00 64.94 215 LEU A C 1
ATOM 1614 O O . LEU A 1 215 ? 46.030 41.967 49.917 1.00 65.21 215 LEU A O 1
#

Organism: Streptococcus pneumoniae serotype 4 (strain ATCC BAA-334 / TIGR4) (NCBI:txid170187)

Nearest PDB structures (foldseek):
  2i0m-assembly1_A  TM=1.005E+00  e=1.970E-25  Streptococcus pneumoniae TIGR4
  4q25-assembly1_B  TM=9.412E-01  e=3.090E-10  Pseudomonas aeruginosa PAO1
  1t72-assembly1_A  TM=9.439E-01  e=2.583E-09  Aquifex aeolicus
  1sum-assembly1_B  TM=9.408E-01  e=7.507E-08  Thermotoga maritima

Secondary structure (DSSP, 8-state):
-HHHHHHHHHHHHHHHHHHHHHHHHHHHHHHHTT-HHHHHHHHHHHHHHHHHHHHHHHHHHHHTT---HHHHHHHHHHHHHHHHHHHHHHHHHHHHHHHHS--SS----HHHHHHHHHHHHHHHHHHHHGGGT-HHHHHHHHHTHHHHHHHHHHHHHHHHHTTTS---HHHHHHHHHHHHHHHHHHHHHHHHHHHHHHHHHSS----

CATH classification: 1.20.58.220 (+1 more: 1.20.58.220)

Radius of gyration: 18.48 Å; Cα contacts (8 Å, |Δi|>4): 247; chains: 1; bounding box: 64×22×38 Å

Solvent-accessible surface area: 10538 Å² total; per-residue (Å²): 166,56,105,102,44,14,95,88,6,13,94,59,1,23,41,9,0,83,61,0,28,88,10,0,51,55,0,25,99,0,2,54,66,58,53,83,141,37,0,93,116,6,46,106,113,23,115,50,6,47,110,22,27,52,54,8,65,120,43,0,61,119,5,58,90,143,102,116,111,57,27,72,49,15,0,63,0,0,54,33,0,0,23,19,0,20,114,0,1,58,31,0,6,10,0,0,113,4,0,55,96,5,109,135,123,133,60,53,69,109,83,5,50,75,0,1,117,32,0,40,46,0,0,36,58,1,17,104,1,1,55,95,60,78,15,80,77,0,58,56,9,10,117,75,16,118,73,0,44,105,59,62,130,44,5,23,153,77,15,105,30,43,106,192,104,100,154,44,111,84,6,14,48,25,9,59,115,0,0,19,40,0,25,90,0,0,44,20,0,14,65,0,0,18,37,0,10,25,14,104,80,37,116,93,52,140,108

Sequence (207 aa):
QFDLELHELEQSFLGLGQLVLETASKALLALASKDKEMAELIINKDHAINQGQSAIELTCARLLALPQVSDLRFVISIMSSCSDLERMGDHMAGIAKAVLQLKENQLAEEQLHQMGKLSLSMLADLLVAFPLHQASKAISIAQKDEQIDQYYYALSKEIIGLMKDQESIPNGTQYLYIIGHLERFADYIANICERLVYLETGELVDL

B-factor: mean 46.04, std 6.67, range [10.53, 72.41]

Foldseek 3Di:
DLVVVLVVLLVLLLVLLVVLLVLLVLLVVCQQVLVLVSLVVLLVCLVVLVVSLVVSLVSLVVSVPCDDDLSVLSSVLSNLLSVLSSLLSVLSNLSSVLSNLDDPVDDAHVLLVVLSVLLSVLSVQCSVCQVVLDLVSLVVSLVCLVVLVVSLVVRLCVLVVCPVVPHGVSNSVSVNSNSVSSNSSSNSSNVSSQSSNCSVPVDRDDD

InterPro domains:
  IPR026022 PhoU domain [PF01895] (19-104)
  IPR026022 PhoU domain [PF01895] (119-203)
  IPR028366 PhoU [PIRSF003107] (1-215)
  IPR028366 PhoU [PTHR42930] (1-211)
  IPR028366 PhoU [TIGR02135] (4-212)
  IPR038078 PhoU-like domain superfamily [G3DSA:1.20.58.220] (1-216)